Protein AF-A0A7M5XBX0-F1 (afdb_monomer)

Sequence (196 aa):
SGFDEENWTERDPKEHVRLAFKHKAVKTLAEAKETERDYGVRFSELCRLPYYDPVRCHLIDPMHCLLLGVAKNTLTIWIKTDVLTKEKLEAADAQMKLIKLPPGYGVLASAVSAAFRKMKSDEYKTWVLYVSLFVLKDLLPKAHYNMWQDFVRACQLLIKPYIIVEDVEEAHKLLKSFNENFEKVIGPDKCVPNMH

Organism: NCBI:txid252671

Radius of gyration: 19.69 Å; Cα contacts (8 Å, |Δi|>4): 185; chains: 1; bounding box: 46×37×51 Å

Mean predicted aligned error: 7.04 Å

Secondary structure (DSSP, 8-state):
----SSS-PPPPHHHHHHHHHHHHH--SHHHHHHHHHHH-----GGGGSTT--TTTS----IIII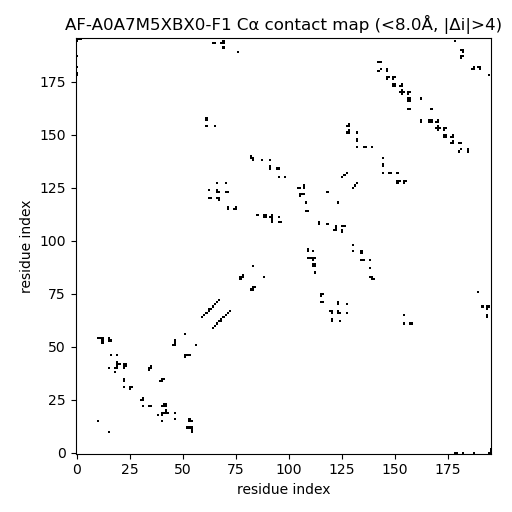IIIIIIHHHHHHHHHTTSS-HHHHHHHHHHHTT--PPTTS----S-HHHHTTT--HHHHHHIIIIIHHHHTTTTS-HHHHHHHHHHHHHHHHHTSSS--HHHHHHHHHHHHHHHHHHHHHT-GGG--GGG-

pLDDT: mean 86.0, std 10.45, range [51.97, 97.31]

Foldseek 3Di:
DPDDPPPDDQDDQVVLLVLQVVLVPDDDPVVNVVSCVVPVHHHDPLSVPPPDRVRPPDADPCLVLQQVNPVLLLVVLCDVVVLCPPVLQVQLLVQVVVDDDDPPQDDQPSRSPPRSNPDHSSNSLSCLQPNVLVSCVVSGDPLSSQLSVLSSQLSNQRVDPDHDPVSVVSSVVSLVSSLVSCCVPRNPVSDDPSSD

Structure (mmCIF, N/CA/C/O backbone):
data_AF-A0A7M5XBX0-F1
#
_entry.id   AF-A0A7M5XBX0-F1
#
loop_
_atom_site.group_PDB
_atom_site.id
_atom_site.type_symbol
_atom_site.label_atom_id
_atom_site.label_alt_id
_atom_site.label_comp_id
_atom_site.label_asym_id
_atom_site.label_entity_id
_atom_site.label_seq_id
_atom_site.pdbx_PDB_ins_code
_atom_site.Cartn_x
_atom_site.Cartn_y
_atom_site.Cartn_z
_atom_site.occupancy
_atom_site.B_iso_or_equiv
_atom_site.auth_seq_id
_atom_site.auth_comp_id
_atom_site.auth_asym_id
_atom_site.auth_atom_id
_atom_site.pdbx_PDB_model_num
ATOM 1 N N . SER A 1 1 ? -4.248 11.112 -8.346 1.00 51.97 1 SER A N 1
ATOM 2 C CA . SER A 1 1 ? -3.227 10.070 -8.527 1.00 51.97 1 SER A CA 1
ATOM 3 C C . SER A 1 1 ? -2.332 10.336 -9.729 1.00 51.97 1 SER A C 1
ATOM 5 O O . SER A 1 1 ? -1.321 9.659 -9.858 1.00 51.97 1 SER A O 1
ATOM 7 N N . GLY A 1 2 ? -2.640 11.298 -10.619 1.00 56.50 2 GLY A N 1
ATOM 8 C CA . GLY A 1 2 ? -1.797 11.625 -11.783 1.00 56.50 2 GLY A CA 1
ATOM 9 C C . GLY A 1 2 ? -1.577 10.468 -12.771 1.00 56.50 2 GLY A C 1
ATOM 10 O O . GLY A 1 2 ? -0.829 10.630 -13.728 1.00 56.50 2 GLY A O 1
ATOM 11 N N . PHE A 1 3 ? -2.205 9.316 -12.526 1.00 63.25 3 PHE A N 1
ATOM 12 C CA . PHE A 1 3 ? -2.067 8.094 -13.293 1.00 63.25 3 PHE A CA 1
ATOM 13 C C . PHE A 1 3 ? -3.109 8.120 -14.409 1.00 63.25 3 PHE A C 1
ATOM 15 O O . PHE A 1 3 ? -4.312 8.086 -14.149 1.00 63.25 3 PHE A O 1
ATOM 22 N N . ASP A 1 4 ? -2.631 8.277 -15.638 1.00 71.06 4 ASP A N 1
ATOM 23 C CA . ASP A 1 4 ? -3.451 8.352 -16.842 1.00 71.06 4 ASP A CA 1
ATOM 24 C C . ASP A 1 4 ? -3.657 6.942 -17.401 1.00 71.06 4 ASP A C 1
ATOM 26 O O . ASP A 1 4 ? -2.842 6.442 -18.175 1.00 71.06 4 ASP A O 1
ATOM 30 N N . GLU A 1 5 ? -4.728 6.282 -16.955 1.00 70.44 5 GLU A N 1
ATOM 31 C CA . GLU A 1 5 ? -5.087 4.933 -17.414 1.00 70.44 5 GLU A CA 1
ATOM 32 C C . GLU A 1 5 ? -5.433 4.893 -18.905 1.00 70.44 5 GLU A C 1
ATOM 34 O O . GLU A 1 5 ? -5.201 3.876 -19.552 1.00 70.44 5 GLU A O 1
ATOM 39 N N . GLU A 1 6 ? -5.973 5.982 -19.460 1.00 76.56 6 GLU A N 1
ATOM 40 C CA . GLU A 1 6 ? -6.426 6.019 -20.854 1.00 76.56 6 GLU A CA 1
ATOM 41 C C . GLU A 1 6 ? -5.246 6.065 -21.827 1.00 76.56 6 GLU A C 1
ATOM 43 O O . GLU A 1 6 ? -5.300 5.454 -22.895 1.00 76.56 6 GLU A O 1
ATOM 48 N N . ASN A 1 7 ? -4.160 6.745 -21.446 1.00 80.88 7 ASN A N 1
ATOM 49 C CA . ASN A 1 7 ? -2.951 6.860 -22.263 1.00 80.88 7 ASN A CA 1
ATOM 50 C C . ASN A 1 7 ? -1.809 5.936 -21.809 1.00 80.88 7 ASN A C 1
ATOM 52 O O . ASN A 1 7 ? -0.687 6.040 -22.322 1.00 80.88 7 ASN A O 1
ATOM 56 N N . TRP A 1 8 ? -2.059 5.021 -20.866 1.00 78.00 8 TRP A N 1
ATOM 57 C CA . TRP A 1 8 ? -1.041 4.086 -20.396 1.00 78.00 8 TRP A CA 1
ATOM 58 C C . TRP A 1 8 ? -0.724 3.040 -21.469 1.00 78.00 8 TRP A C 1
ATOM 60 O O . TRP A 1 8 ? -1.488 2.110 -21.723 1.00 78.00 8 TRP A O 1
ATOM 70 N N . THR A 1 9 ? 0.437 3.180 -22.106 1.00 81.81 9 THR A N 1
ATOM 71 C CA . THR A 1 9 ? 0.895 2.215 -23.109 1.00 81.81 9 THR A CA 1
ATOM 72 C C . THR A 1 9 ? 1.488 0.984 -22.436 1.00 81.81 9 THR A C 1
ATOM 74 O O . THR A 1 9 ? 2.377 1.079 -21.585 1.00 81.81 9 THR A O 1
ATOM 77 N N . GLU A 1 10 ? 1.004 -0.196 -22.827 1.00 81.62 10 GLU A N 1
ATOM 78 C CA . GLU A 1 10 ? 1.594 -1.450 -22.373 1.00 81.62 10 GLU A CA 1
ATOM 79 C C . GLU A 1 10 ? 3.069 -1.527 -22.776 1.00 81.62 10 GLU A C 1
ATOM 81 O O . GLU A 1 10 ? 3.477 -1.185 -23.890 1.00 81.62 10 GLU A O 1
ATOM 86 N N . ARG A 1 11 ? 3.890 -2.004 -21.843 1.00 86.69 11 ARG A N 1
ATOM 87 C CA . ARG A 1 11 ? 5.320 -2.170 -22.068 1.00 86.69 11 ARG A CA 1
ATOM 88 C C . ARG A 1 11 ? 5.558 -3.340 -23.019 1.00 86.69 11 ARG A C 1
ATOM 90 O O . ARG A 1 11 ? 5.222 -4.469 -22.682 1.00 86.69 11 ARG A O 1
ATOM 97 N N . ASP A 1 12 ? 6.210 -3.091 -24.155 1.00 90.69 12 ASP A N 1
ATOM 98 C CA . ASP A 1 12 ? 6.626 -4.156 -25.077 1.00 90.69 12 ASP A CA 1
ATOM 99 C C . ASP A 1 12 ? 7.746 -5.014 -24.442 1.00 90.69 12 ASP A C 1
ATOM 101 O O . ASP A 1 12 ? 8.833 -4.491 -24.149 1.00 90.69 12 ASP A O 1
ATOM 105 N N . PRO A 1 13 ? 7.534 -6.333 -24.247 1.00 90.12 13 PRO A N 1
ATOM 106 C CA . PRO A 1 13 ? 8.545 -7.232 -23.697 1.00 90.12 13 PRO A CA 1
ATOM 107 C C . PRO A 1 13 ? 9.845 -7.264 -24.506 1.00 90.12 13 PRO A C 1
ATOM 109 O O . PRO A 1 13 ? 10.930 -7.342 -23.925 1.00 90.12 13 PRO A O 1
ATOM 112 N N . LYS A 1 14 ? 9.769 -7.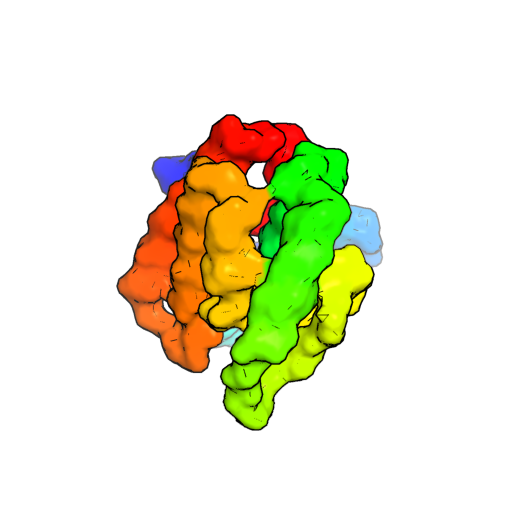184 -25.842 1.00 91.50 14 LYS A N 1
ATOM 113 C CA . LYS A 1 14 ? 10.958 -7.237 -26.709 1.00 91.50 14 LYS A CA 1
ATOM 114 C C . LYS A 1 14 ? 11.808 -5.992 -26.533 1.00 91.50 14 LYS A C 1
ATOM 116 O O . LYS A 1 14 ? 13.029 -6.088 -26.395 1.00 91.50 14 LYS A O 1
ATOM 121 N N . GLU A 1 15 ? 11.154 -4.838 -26.494 1.00 93.00 15 GLU A N 1
ATOM 122 C CA . GLU A 1 15 ? 11.820 -3.568 -26.244 1.00 93.00 15 GLU A CA 1
ATOM 123 C C . GLU A 1 15 ? 12.423 -3.529 -24.836 1.00 93.00 15 GLU A C 1
ATOM 125 O O . GLU A 1 15 ? 13.572 -3.119 -24.673 1.00 93.00 15 GLU A O 1
ATOM 130 N N . HIS A 1 16 ? 11.719 -4.052 -23.826 1.00 92.88 16 HIS A N 1
ATOM 131 C CA . HIS A 1 16 ? 12.260 -4.166 -22.472 1.00 92.88 16 HIS A CA 1
ATOM 132 C C . HIS A 1 16 ? 13.549 -4.998 -22.439 1.00 92.88 16 HIS A C 1
ATOM 134 O O . HIS A 1 16 ? 14.550 -4.562 -21.869 1.00 92.88 16 HIS A O 1
ATOM 140 N N . VAL A 1 17 ? 13.563 -6.170 -23.086 1.00 93.31 17 VAL A N 1
ATOM 141 C CA . VAL A 1 17 ? 14.767 -7.012 -23.180 1.00 93.31 17 VAL A CA 1
ATOM 142 C C . VAL A 1 17 ? 15.890 -6.273 -23.912 1.00 93.31 17 VAL A C 1
ATOM 144 O O . VAL A 1 17 ? 17.029 -6.264 -23.441 1.00 93.31 17 VAL A O 1
ATOM 147 N N . ARG A 1 18 ? 15.590 -5.588 -25.022 1.00 94.06 18 ARG A N 1
ATOM 148 C CA . ARG A 1 18 ? 16.578 -4.792 -25.768 1.00 94.06 18 ARG A CA 1
ATOM 149 C C . ARG A 1 18 ? 17.217 -3.713 -24.887 1.00 94.06 18 ARG A C 1
ATOM 151 O O . ARG A 1 18 ? 18.443 -3.576 -24.871 1.00 94.06 18 ARG A O 1
ATOM 158 N N . LEU A 1 19 ? 16.406 -2.979 -24.128 1.00 94.25 19 LEU A N 1
ATOM 159 C CA . LEU A 1 19 ? 16.863 -1.949 -23.194 1.00 94.25 19 LEU A CA 1
ATOM 160 C C . LEU A 1 19 ? 17.646 -2.547 -22.017 1.00 94.25 19 LEU A C 1
ATOM 162 O O . LEU A 1 19 ? 18.644 -1.965 -21.597 1.00 94.25 19 LEU A O 1
ATOM 166 N N . ALA A 1 20 ? 17.283 -3.741 -21.543 1.00 93.81 20 ALA A N 1
ATOM 167 C CA . ALA A 1 20 ? 18.039 -4.463 -20.521 1.00 93.81 20 ALA A CA 1
ATOM 168 C C . ALA A 1 20 ? 19.447 -4.837 -21.013 1.00 93.81 20 ALA A C 1
ATOM 170 O O . ALA A 1 20 ? 20.427 -4.665 -20.291 1.00 93.81 20 ALA A O 1
ATOM 171 N N . PHE A 1 21 ? 19.595 -5.291 -22.260 1.00 94.75 21 PHE A N 1
ATOM 172 C CA . PHE A 1 21 ? 20.922 -5.539 -22.838 1.00 94.75 21 PHE A CA 1
ATOM 173 C C . PHE A 1 21 ? 21.709 -4.249 -23.091 1.00 94.75 21 PHE A C 1
ATOM 175 O O . PHE A 1 21 ? 22.927 -4.245 -22.906 1.00 94.75 21 PHE A O 1
ATOM 182 N N . LYS A 1 22 ? 21.035 -3.145 -23.443 1.00 93.88 22 LYS A N 1
ATOM 183 C CA . LYS A 1 22 ? 21.663 -1.815 -23.505 1.00 93.88 22 LYS A CA 1
ATOM 184 C C . LYS A 1 22 ? 22.210 -1.409 -22.133 1.00 93.88 22 LYS A C 1
ATOM 186 O O . LYS A 1 22 ? 23.361 -0.993 -22.058 1.00 93.88 22 LYS A O 1
ATOM 191 N N . HIS A 1 23 ? 21.436 -1.609 -21.062 1.00 94.75 23 HIS A N 1
ATOM 192 C CA . HIS A 1 23 ? 21.879 -1.398 -19.679 1.00 94.75 23 HIS A CA 1
ATOM 193 C C . HIS A 1 23 ? 23.092 -2.269 -19.328 1.00 94.75 23 HIS A C 1
ATOM 195 O O . HIS A 1 23 ? 24.053 -1.751 -18.780 1.00 94.75 23 HIS A O 1
ATOM 201 N N . LYS A 1 24 ? 23.131 -3.549 -19.728 1.00 93.88 24 LYS A N 1
ATOM 202 C CA . LYS A 1 24 ? 24.311 -4.416 -19.513 1.00 93.88 24 LYS A CA 1
ATOM 203 C C . LYS A 1 24 ? 25.580 -3.912 -20.210 1.00 93.88 24 LYS A C 1
ATOM 205 O O . LYS A 1 24 ? 26.681 -4.178 -19.737 1.00 93.88 24 LYS A O 1
ATOM 210 N N . ALA A 1 25 ? 25.432 -3.265 -21.363 1.00 94.25 25 ALA A N 1
ATOM 211 C CA . ALA A 1 25 ? 26.551 -2.842 -22.200 1.00 94.25 25 ALA A CA 1
ATOM 212 C C . ALA A 1 25 ? 27.212 -1.530 -21.739 1.00 94.25 25 ALA A C 1
ATOM 214 O O . ALA A 1 25 ? 28.307 -1.213 -22.215 1.00 94.25 25 ALA A O 1
ATOM 215 N N . VAL A 1 26 ? 26.574 -0.766 -20.842 1.00 94.12 26 VAL A N 1
ATOM 216 C CA . VAL A 1 26 ? 27.159 0.469 -20.296 1.00 94.12 26 VAL A CA 1
ATOM 217 C C . VAL A 1 26 ? 28.401 0.158 -19.461 1.00 94.12 26 VAL A C 1
ATOM 219 O O . VAL A 1 26 ? 28.494 -0.885 -18.813 1.00 94.12 26 VAL A O 1
ATOM 222 N N . LYS A 1 27 ? 29.385 1.061 -19.485 1.00 93.12 27 LYS A N 1
ATOM 223 C CA . LYS A 1 27 ? 30.694 0.817 -18.854 1.00 93.12 27 LYS A CA 1
ATOM 224 C C . LYS A 1 27 ? 30.823 1.482 -17.493 1.00 93.12 27 LYS A C 1
ATOM 226 O O . LYS A 1 27 ? 31.683 1.093 -16.705 1.00 93.12 27 LYS A O 1
ATOM 231 N N . THR A 1 28 ? 29.993 2.485 -17.217 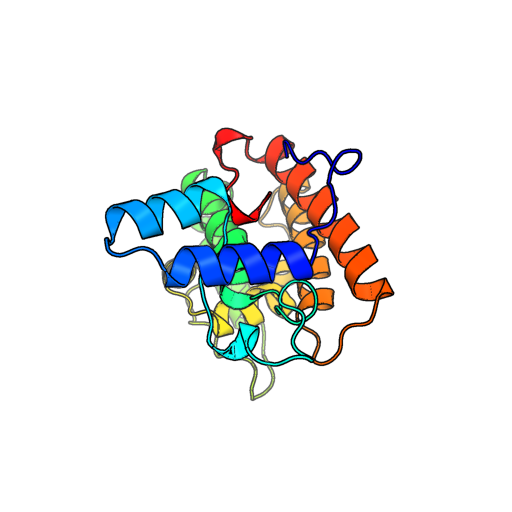1.00 93.81 28 THR A N 1
ATOM 232 C CA . THR A 1 28 ? 30.076 3.277 -15.992 1.00 93.81 28 THR A CA 1
ATOM 233 C C . THR A 1 28 ? 28.803 3.183 -15.162 1.00 93.81 28 THR A C 1
ATOM 235 O O . THR A 1 28 ? 27.695 3.013 -15.670 1.00 93.81 28 THR A O 1
ATOM 238 N N . LEU A 1 29 ? 28.956 3.353 -13.847 1.00 90.50 29 LEU A N 1
ATOM 239 C CA . LEU A 1 29 ? 27.823 3.393 -12.924 1.00 90.50 29 LEU A CA 1
ATOM 240 C C . LEU A 1 29 ? 26.904 4.601 -13.184 1.00 90.50 29 LEU A C 1
ATOM 242 O O . LEU A 1 29 ? 25.708 4.526 -12.918 1.00 90.50 29 LEU A O 1
ATOM 246 N N . ALA A 1 30 ? 27.454 5.711 -13.687 1.00 92.88 30 ALA A N 1
ATOM 247 C CA . ALA A 1 30 ? 26.683 6.906 -14.017 1.00 92.88 30 ALA A CA 1
ATOM 248 C C . ALA A 1 30 ? 25.737 6.647 -15.200 1.00 92.88 30 ALA A C 1
ATOM 250 O O . ALA A 1 30 ? 24.538 6.876 -15.072 1.00 92.88 30 ALA A O 1
ATOM 251 N N . GLU A 1 31 ? 26.252 6.070 -16.289 1.00 91.38 31 GLU A N 1
ATOM 252 C CA . GLU A 1 31 ? 25.454 5.688 -17.465 1.00 91.38 31 GLU A CA 1
ATOM 253 C C . GLU A 1 31 ? 24.416 4.609 -17.131 1.00 91.38 31 GLU A C 1
ATOM 255 O O . GLU A 1 31 ? 23.297 4.642 -17.644 1.00 91.38 31 GLU A O 1
ATOM 260 N N . ALA A 1 32 ? 24.757 3.661 -16.248 1.00 90.25 32 ALA A N 1
ATOM 261 C CA . ALA A 1 32 ? 23.807 2.658 -15.769 1.00 90.25 32 ALA A CA 1
ATOM 262 C C . ALA A 1 32 ? 22.625 3.314 -15.044 1.00 90.25 32 ALA A C 1
ATOM 264 O O . ALA A 1 32 ? 21.474 3.034 -15.367 1.00 90.25 32 ALA A O 1
ATOM 265 N N . LYS A 1 33 ? 22.901 4.234 -14.109 1.00 92.81 33 LYS A N 1
ATOM 266 C CA . LYS A 1 33 ? 21.864 4.975 -13.374 1.00 92.81 33 LYS A CA 1
ATOM 267 C C . LYS A 1 33 ? 21.023 5.868 -14.282 1.00 92.81 33 LYS A C 1
ATOM 269 O O . LYS A 1 33 ? 19.825 5.994 -14.057 1.00 92.81 33 LYS A O 1
ATOM 274 N N . GLU A 1 34 ? 21.633 6.480 -15.289 1.00 92.94 34 GLU A N 1
ATOM 275 C CA . GLU A 1 34 ? 20.925 7.269 -16.298 1.00 92.94 34 GLU A CA 1
ATOM 276 C C . GLU A 1 34 ? 19.987 6.396 -17.136 1.00 92.94 34 GLU A C 1
ATOM 278 O O . GLU A 1 34 ? 18.800 6.682 -17.227 1.00 92.94 34 GLU A O 1
ATOM 283 N N . THR A 1 35 ? 20.474 5.258 -17.631 1.00 89.88 35 THR A N 1
ATOM 284 C CA . THR A 1 35 ? 19.654 4.285 -18.373 1.00 89.88 35 THR A CA 1
ATOM 285 C C . THR A 1 35 ? 18.494 3.761 -17.515 1.00 89.88 35 THR A C 1
ATOM 287 O O . THR A 1 35 ? 17.371 3.622 -17.996 1.00 89.88 35 THR A O 1
ATOM 290 N N . GLU A 1 36 ? 18.738 3.495 -16.229 1.00 91.69 36 GLU A N 1
ATOM 291 C CA . GLU A 1 36 ? 17.697 3.094 -15.276 1.00 91.69 36 GLU A CA 1
ATOM 292 C C . GLU A 1 36 ? 16.658 4.185 -15.040 1.00 91.69 36 GLU A C 1
ATOM 294 O O . GLU A 1 36 ? 15.480 3.874 -14.909 1.00 91.69 36 GLU A O 1
ATOM 299 N N . ARG A 1 37 ? 17.072 5.451 -14.983 1.00 89.88 37 ARG A N 1
ATOM 300 C CA . ARG A 1 37 ? 16.165 6.589 -14.814 1.00 89.88 37 ARG A CA 1
ATOM 301 C C . ARG A 1 37 ? 15.309 6.802 -16.058 1.00 89.88 37 ARG A C 1
ATOM 303 O O . ARG A 1 37 ? 14.106 6.990 -15.933 1.00 89.88 37 ARG A O 1
ATOM 310 N N . ASP A 1 38 ? 15.927 6.766 -17.233 1.00 90.31 38 ASP A N 1
ATOM 311 C CA . ASP A 1 38 ? 15.269 7.125 -18.488 1.00 90.31 38 ASP A CA 1
ATOM 312 C C . ASP A 1 38 ? 14.326 6.016 -18.970 1.00 90.31 38 ASP A C 1
ATOM 314 O O . ASP A 1 38 ? 13.266 6.294 -19.527 1.00 90.31 38 ASP A O 1
ATOM 318 N N . TYR A 1 39 ? 14.696 4.750 -18.741 1.00 89.31 39 TYR A N 1
ATOM 319 C CA . TYR A 1 39 ? 13.920 3.605 -19.210 1.00 89.31 39 TYR A CA 1
ATOM 320 C C . TYR A 1 39 ? 13.286 2.782 -18.094 1.00 89.31 39 TYR A C 1
ATOM 322 O O . TYR A 1 39 ? 12.420 1.972 -18.390 1.00 89.31 39 TYR A O 1
ATOM 330 N N . GLY A 1 40 ? 13.692 2.898 -16.829 1.00 88.44 40 GLY A N 1
ATOM 331 C CA . GLY A 1 40 ? 13.164 2.039 -15.759 1.00 88.44 40 GLY A CA 1
ATOM 332 C C . GLY A 1 40 ? 13.459 0.550 -15.980 1.00 88.44 40 GLY A C 1
ATOM 333 O O . GLY A 1 40 ? 12.594 -0.291 -15.729 1.00 88.44 40 GLY A O 1
ATOM 334 N N . VAL A 1 41 ? 14.633 0.221 -16.534 1.00 89.12 41 VAL A N 1
ATOM 335 C CA . VAL A 1 41 ? 15.057 -1.155 -16.847 1.00 89.12 41 VAL A CA 1
ATOM 336 C C . VAL A 1 41 ? 16.446 -1.426 -16.276 1.00 89.12 41 VAL A C 1
ATOM 338 O O . VAL A 1 41 ? 17.353 -0.608 -16.417 1.00 89.12 41 VAL A O 1
ATOM 341 N N . ARG A 1 42 ? 16.619 -2.609 -15.676 1.00 91.12 42 ARG A N 1
ATOM 342 C CA . ARG A 1 42 ? 17.913 -3.167 -15.263 1.00 91.12 42 ARG A CA 1
ATOM 343 C C . ARG A 1 42 ? 18.135 -4.509 -15.936 1.00 91.12 42 ARG A C 1
ATOM 345 O O . ARG A 1 42 ? 17.198 -5.292 -16.082 1.00 91.12 42 ARG A O 1
ATOM 352 N N . PHE A 1 43 ? 19.382 -4.802 -16.287 1.00 91.88 43 PHE A N 1
ATOM 353 C CA . PHE A 1 43 ? 19.730 -6.129 -16.765 1.00 91.88 43 PHE A CA 1
ATOM 354 C C . PHE A 1 43 ? 19.540 -7.193 -15.673 1.00 91.88 43 PHE A C 1
ATOM 356 O O . PHE A 1 43 ? 20.003 -7.042 -14.543 1.00 91.88 43 PHE A O 1
ATOM 363 N N . SER A 1 44 ? 18.921 -8.310 -16.052 1.00 90.38 44 SER A N 1
ATOM 364 C CA . SER A 1 44 ? 18.886 -9.556 -15.287 1.00 90.38 44 SER A CA 1
ATOM 365 C C . SER A 1 44 ? 19.266 -10.706 -16.213 1.00 90.38 44 SER A C 1
ATOM 367 O O . SER A 1 44 ? 18.888 -10.700 -17.385 1.00 90.38 44 SER A O 1
ATOM 369 N N . GLU A 1 45 ? 19.968 -11.723 -15.706 1.00 93.88 45 GLU A N 1
ATOM 370 C CA . GLU A 1 45 ? 20.303 -12.911 -16.508 1.00 93.88 45 GLU A CA 1
ATOM 371 C C . GLU A 1 45 ? 19.052 -13.651 -17.010 1.00 93.88 45 GLU A C 1
ATOM 373 O O . GLU A 1 45 ? 19.106 -14.299 -18.055 1.00 93.88 45 GLU A O 1
ATOM 378 N N . LEU A 1 46 ? 17.898 -13.469 -16.353 1.00 91.38 46 LEU A N 1
ATOM 379 C CA . LEU A 1 46 ? 16.611 -13.983 -16.831 1.00 91.38 46 LEU A CA 1
AT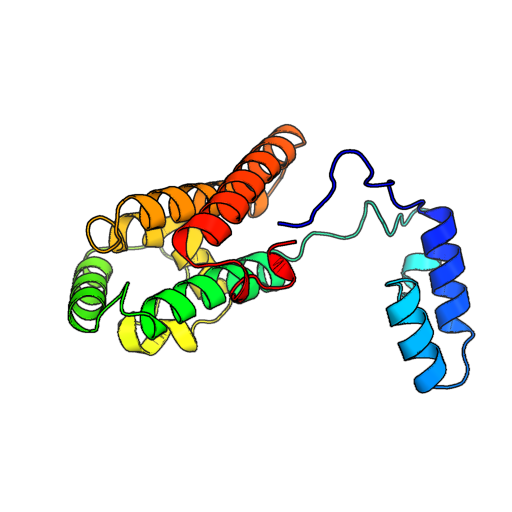OM 380 C C . LEU A 1 46 ? 16.238 -13.438 -18.219 1.00 91.38 46 LEU A C 1
ATOM 382 O O . LEU A 1 46 ? 15.625 -14.155 -19.000 1.00 91.38 46 LEU A O 1
ATOM 386 N N . CYS A 1 47 ? 16.685 -12.230 -18.584 1.00 91.44 47 CYS A N 1
ATOM 387 C CA . CYS A 1 47 ? 16.441 -11.643 -19.908 1.00 91.44 47 CYS A CA 1
ATOM 388 C C . CYS A 1 47 ? 17.126 -12.412 -21.055 1.00 91.44 47 CYS A C 1
ATOM 390 O O . CYS A 1 47 ? 16.852 -12.133 -22.219 1.00 91.44 47 CYS A O 1
ATOM 392 N N . ARG A 1 48 ? 18.031 -13.360 -20.761 1.00 93.44 48 ARG A N 1
ATOM 393 C CA . ARG A 1 48 ? 18.613 -14.259 -21.774 1.00 93.44 48 ARG A CA 1
ATOM 394 C C . ARG A 1 48 ? 17.705 -15.427 -22.136 1.00 93.44 48 ARG A C 1
ATOM 396 O O . ARG A 1 48 ? 17.934 -16.066 -23.160 1.00 93.44 48 ARG A O 1
ATOM 403 N N . LEU A 1 49 ? 16.747 -15.761 -21.276 1.00 93.19 49 LEU A N 1
ATOM 404 C CA . LEU A 1 49 ? 15.905 -16.936 -21.446 1.00 93.19 49 LEU A CA 1
ATOM 405 C C . LEU A 1 49 ? 14.839 -16.629 -22.508 1.00 93.19 49 LEU A C 1
ATOM 407 O O . LEU A 1 49 ? 14.041 -15.719 -22.295 1.00 93.19 49 LEU A O 1
ATOM 411 N N . PRO A 1 50 ? 14.763 -17.384 -23.622 1.00 89.44 50 PRO A N 1
ATOM 412 C CA . PRO A 1 50 ? 13.826 -17.087 -24.712 1.00 89.44 50 PRO A CA 1
ATOM 413 C C . PRO A 1 50 ? 12.345 -17.111 -24.310 1.00 89.44 50 PRO A C 1
ATOM 415 O O . PRO A 1 50 ? 11.511 -16.551 -25.012 1.00 89.44 50 PRO A O 1
ATOM 418 N N . TYR A 1 51 ? 12.018 -17.783 -23.205 1.00 89.44 51 TYR A N 1
ATOM 419 C CA . TYR A 1 51 ? 10.661 -17.918 -22.676 1.00 89.44 51 TYR A CA 1
ATOM 420 C C . TYR A 1 51 ? 10.335 -16.923 -21.554 1.00 89.44 51 TYR A C 1
ATOM 422 O O . TYR A 1 51 ? 9.199 -16.897 -21.087 1.00 89.44 51 TYR A O 1
ATOM 430 N N . TYR A 1 52 ? 11.315 -16.158 -21.064 1.00 89.81 52 TYR A N 1
ATOM 431 C CA . TYR A 1 52 ? 11.095 -15.225 -19.965 1.00 89.81 52 TYR A CA 1
ATOM 432 C C . TYR A 1 52 ? 10.567 -13.900 -20.508 1.00 89.81 52 TYR A C 1
ATOM 434 O O . TYR A 1 52 ? 11.264 -13.185 -21.227 1.00 89.81 52 TYR A O 1
ATOM 442 N N . ASP A 1 53 ? 9.339 -13.567 -20.127 1.00 89.44 53 ASP A N 1
ATOM 443 C CA . ASP A 1 53 ? 8.733 -12.274 -20.409 1.00 89.44 53 ASP A CA 1
ATOM 444 C C . ASP A 1 53 ? 8.919 -11.365 -19.180 1.00 89.44 53 ASP A C 1
ATOM 446 O O . ASP A 1 53 ? 8.248 -11.570 -18.170 1.00 89.44 53 ASP A O 1
ATOM 450 N N . PRO A 1 54 ? 9.812 -10.360 -19.209 1.00 87.12 54 PRO A N 1
ATOM 451 C CA . PRO A 1 54 ? 10.050 -9.494 -18.055 1.00 87.12 54 PRO A CA 1
ATOM 452 C C . PRO A 1 54 ? 8.837 -8.644 -17.662 1.00 87.12 54 PRO A C 1
ATOM 454 O O . PRO A 1 54 ? 8.798 -8.149 -16.540 1.00 87.12 54 PRO A O 1
ATOM 457 N N . VAL A 1 55 ? 7.866 -8.456 -18.558 1.00 86.62 55 VAL A N 1
ATOM 458 C CA . VAL A 1 55 ? 6.647 -7.687 -18.290 1.00 86.62 55 VAL A CA 1
ATOM 459 C C . VAL A 1 55 ? 5.619 -8.570 -17.590 1.00 86.62 55 VAL A C 1
ATOM 461 O O . VAL A 1 55 ? 4.993 -8.138 -16.629 1.00 86.62 55 VAL A O 1
ATOM 464 N N . ARG A 1 56 ? 5.480 -9.828 -18.022 1.00 84.69 56 ARG A N 1
ATOM 465 C CA . ARG A 1 56 ? 4.463 -10.756 -17.493 1.00 84.69 56 ARG A CA 1
ATOM 466 C C . ARG A 1 56 ? 4.954 -11.653 -16.359 1.00 84.69 56 ARG A C 1
ATOM 468 O O . ARG A 1 56 ? 4.153 -12.110 -15.552 1.00 84.69 56 ARG A O 1
ATOM 475 N N . CYS A 1 57 ? 6.251 -11.939 -16.304 1.00 84.12 57 CYS A N 1
ATOM 476 C CA . CYS A 1 57 ? 6.863 -12.827 -15.314 1.00 84.12 57 CYS A CA 1
ATOM 477 C C . CYS A 1 57 ? 7.448 -12.072 -14.111 1.00 84.12 57 CYS A C 1
ATOM 479 O O . CYS A 1 57 ? 8.075 -12.697 -13.254 1.00 84.12 57 CYS A O 1
ATOM 481 N N . HIS A 1 58 ? 7.261 -10.751 -14.027 1.00 74.50 58 HIS A N 1
ATOM 482 C CA . HIS A 1 58 ? 7.587 -9.998 -12.823 1.00 74.50 58 HIS A CA 1
ATOM 483 C C . HIS A 1 58 ? 6.398 -10.035 -11.862 1.00 74.50 58 HIS A C 1
ATOM 485 O O . HIS A 1 58 ? 5.317 -9.540 -12.170 1.00 74.50 58 HIS A O 1
ATOM 491 N N . LEU A 1 59 ? 6.590 -10.655 -10.700 1.00 70.56 59 LEU A N 1
ATOM 492 C CA . LEU A 1 59 ? 5.569 -10.676 -9.660 1.00 70.56 59 LEU A CA 1
ATOM 493 C C . LEU A 1 59 ? 5.537 -9.317 -8.962 1.00 70.56 59 LEU A C 1
ATOM 495 O O . LEU A 1 59 ? 6.586 -8.769 -8.620 1.00 70.56 59 LEU A O 1
ATOM 499 N N . ILE A 1 60 ? 4.333 -8.800 -8.716 1.00 70.94 60 ILE A N 1
ATOM 500 C CA . ILE A 1 60 ? 4.136 -7.682 -7.789 1.00 70.94 60 ILE A CA 1
ATOM 501 C C . ILE A 1 60 ? 4.768 -8.092 -6.462 1.00 70.94 60 ILE A C 1
ATOM 503 O O . ILE A 1 60 ? 4.475 -9.181 -5.978 1.00 70.94 60 ILE A O 1
ATOM 507 N N . ASP A 1 61 ? 5.611 -7.238 -5.884 1.00 81.50 61 ASP A N 1
ATOM 508 C CA . ASP A 1 61 ? 6.180 -7.441 -4.554 1.00 81.50 61 ASP A CA 1
ATOM 509 C C . ASP A 1 61 ? 5.207 -6.891 -3.498 1.00 81.50 61 ASP A C 1
ATOM 511 O O . ASP A 1 61 ? 5.237 -5.694 -3.179 1.00 81.50 61 ASP A O 1
ATOM 515 N N . PRO A 1 62 ? 4.319 -7.723 -2.916 1.00 81.69 62 PRO A N 1
ATOM 516 C CA . PRO A 1 62 ? 3.284 -7.221 -2.026 1.00 81.69 62 PRO A CA 1
ATOM 517 C C . PRO A 1 62 ? 3.902 -6.757 -0.703 1.00 81.69 62 PRO A C 1
ATOM 519 O O . PRO A 1 62 ? 3.351 -5.891 -0.026 1.00 81.69 62 PRO A O 1
ATOM 522 N N . MET A 1 63 ? 5.066 -7.304 -0.334 1.00 82.19 63 MET A N 1
ATOM 523 C CA . MET A 1 63 ? 5.763 -6.947 0.894 1.00 82.19 63 MET A CA 1
ATOM 524 C C . MET A 1 63 ? 6.276 -5.515 0.848 1.00 82.19 63 MET A C 1
ATOM 526 O O . MET A 1 63 ? 6.030 -4.754 1.782 1.00 82.19 63 MET A O 1
ATOM 530 N N . HIS A 1 64 ? 6.980 -5.131 -0.213 1.00 82.25 64 HIS A N 1
ATOM 531 C CA . HIS A 1 64 ? 7.588 -3.803 -0.268 1.00 82.25 64 HIS A CA 1
ATOM 532 C C . HIS A 1 64 ? 6.640 -2.742 -0.823 1.00 82.25 64 HIS A C 1
ATOM 534 O O . HIS A 1 64 ? 6.631 -1.624 -0.306 1.00 82.25 64 HIS A O 1
ATOM 540 N N . CYS A 1 65 ? 5.803 -3.075 -1.809 1.00 87.19 65 CYS A N 1
ATOM 541 C CA . CYS A 1 65 ? 4.883 -2.104 -2.399 1.00 87.19 65 CYS A CA 1
ATOM 542 C C . CYS A 1 65 ? 3.677 -1.853 -1.485 1.00 87.19 65 CYS A C 1
ATOM 544 O O . CYS A 1 65 ? 3.424 -0.710 -1.101 1.00 87.19 65 CYS A O 1
ATOM 546 N N . LEU A 1 66 ? 2.973 -2.910 -1.067 1.00 90.56 66 LEU A N 1
ATOM 547 C CA . LEU A 1 66 ? 1.724 -2.769 -0.310 1.00 90.56 66 LEU A CA 1
ATOM 548 C C . LEU A 1 66 ? 1.983 -2.647 1.194 1.00 90.56 66 LEU A C 1
ATOM 550 O O . LEU A 1 66 ? 1.567 -1.675 1.820 1.00 90.56 66 LEU A O 1
ATOM 554 N N . LEU A 1 67 ? 2.688 -3.608 1.792 1.00 88.81 67 LEU A N 1
ATOM 555 C CA . LEU A 1 67 ? 2.812 -3.704 3.250 1.00 88.81 67 LEU A CA 1
ATOM 556 C C . LEU A 1 67 ? 3.784 -2.656 3.826 1.00 88.81 67 LEU A C 1
ATOM 558 O O . LEU A 1 67 ? 3.391 -1.741 4.548 1.00 88.81 67 LEU A O 1
ATOM 562 N N . LEU A 1 68 ? 5.070 -2.744 3.495 1.00 87.12 68 LEU A N 1
ATOM 563 C CA . LEU A 1 68 ? 6.081 -1.797 3.981 1.00 87.12 68 LEU A CA 1
ATOM 564 C C . LEU A 1 68 ? 6.006 -0.435 3.286 1.00 87.12 68 LEU A C 1
ATOM 566 O O . LEU A 1 68 ? 6.497 0.550 3.838 1.00 87.12 68 LEU A O 1
ATOM 570 N N . GLY A 1 69 ? 5.406 -0.390 2.100 1.00 88.69 69 GLY A N 1
ATOM 571 C CA . GLY A 1 69 ? 5.175 0.820 1.331 1.00 88.69 69 GLY A CA 1
ATOM 572 C C . GLY A 1 69 ? 3.927 1.556 1.799 1.00 88.69 69 GLY A C 1
ATOM 573 O O . GLY A 1 69 ? 4.008 2.484 2.601 1.00 88.69 69 GLY A O 1
ATOM 574 N N . VAL A 1 70 ? 2.765 1.140 1.299 1.00 91.31 70 VAL A N 1
ATOM 575 C CA . VAL A 1 70 ? 1.489 1.839 1.514 1.00 91.31 70 VAL A CA 1
ATOM 576 C C . VAL A 1 70 ? 0.985 1.726 2.956 1.00 91.31 70 VAL A C 1
ATOM 578 O O . VAL A 1 70 ? 0.667 2.748 3.572 1.00 91.31 70 VAL A O 1
ATOM 581 N N . ALA A 1 71 ? 0.940 0.521 3.532 1.00 91.50 71 ALA A N 1
ATOM 582 C CA . ALA A 1 71 ? 0.344 0.300 4.851 1.00 91.50 71 ALA A CA 1
ATOM 583 C C . ALA A 1 71 ? 1.131 1.016 5.956 1.00 91.50 71 ALA A C 1
ATOM 585 O O . ALA A 1 71 ? 0.570 1.793 6.734 1.00 91.50 71 ALA A O 1
ATOM 586 N N . LYS A 1 72 ? 2.452 0.810 5.989 1.00 89.19 72 LYS A N 1
ATOM 587 C CA . LYS A 1 72 ? 3.349 1.492 6.931 1.00 89.19 72 LYS A CA 1
ATOM 588 C C . LYS A 1 72 ? 3.292 3.010 6.796 1.00 89.19 72 LYS A C 1
ATOM 590 O O . LYS A 1 72 ? 3.275 3.708 7.816 1.00 89.19 72 LYS A O 1
ATOM 595 N N . ASN A 1 73 ? 3.279 3.529 5.566 1.00 90.00 73 ASN A N 1
ATOM 596 C CA . ASN A 1 73 ? 3.200 4.967 5.331 1.00 90.00 73 ASN A CA 1
ATOM 597 C C . ASN A 1 73 ? 1.882 5.542 5.866 1.00 90.00 73 ASN A C 1
ATOM 599 O O . ASN A 1 73 ? 1.905 6.496 6.641 1.00 90.00 73 ASN A O 1
ATOM 603 N N . THR A 1 74 ? 0.755 4.903 5.548 1.00 92.31 74 THR A N 1
ATOM 604 C CA . THR A 1 74 ? -0.582 5.334 5.983 1.00 92.31 74 THR A CA 1
ATOM 605 C C . THR A 1 74 ? -0.695 5.389 7.508 1.00 92.31 74 THR A C 1
ATOM 607 O O . THR A 1 74 ? -1.073 6.421 8.061 1.00 92.31 74 THR A O 1
ATOM 610 N N . LEU A 1 75 ? -0.270 4.330 8.211 1.00 90.19 75 LEU A N 1
ATOM 611 C CA . LEU A 1 75 ? -0.246 4.318 9.681 1.00 90.19 75 LEU A CA 1
ATOM 612 C C . LEU A 1 75 ? 0.671 5.408 10.252 1.00 90.19 75 LEU A C 1
ATOM 614 O O . LEU A 1 75 ? 0.325 6.075 11.225 1.00 90.19 75 LEU A O 1
ATOM 618 N N . THR A 1 76 ? 1.843 5.614 9.644 1.00 89.62 76 THR A N 1
ATOM 619 C CA . THR A 1 76 ? 2.794 6.650 10.076 1.00 89.62 76 THR A CA 1
ATOM 620 C C . THR A 1 76 ? 2.197 8.046 9.937 1.00 89.62 76 THR A C 1
ATOM 622 O O . THR A 1 76 ? 2.411 8.881 10.817 1.00 89.62 76 THR A O 1
ATOM 625 N N . ILE A 1 77 ? 1.458 8.299 8.856 1.00 91.50 77 ILE A N 1
ATOM 626 C CA . ILE A 1 77 ? 0.773 9.570 8.635 1.00 91.50 77 ILE A CA 1
ATOM 627 C C . ILE A 1 77 ? -0.306 9.770 9.690 1.00 91.50 77 ILE A C 1
ATOM 629 O O . ILE A 1 77 ? -0.265 10.787 10.370 1.00 91.50 77 ILE A O 1
ATOM 633 N N . TRP A 1 78 ? -1.186 8.790 9.912 1.00 92.75 78 TRP A N 1
ATOM 634 C CA . TRP A 1 78 ? -2.253 8.922 10.908 1.00 92.75 78 TRP A CA 1
ATOM 635 C C . TRP A 1 78 ? -1.748 9.208 12.321 1.00 92.75 78 TRP A C 1
ATOM 637 O O . TRP A 1 78 ? -2.409 9.934 13.056 1.00 92.75 78 TRP A O 1
ATOM 647 N N . ILE A 1 79 ? -0.583 8.673 12.693 1.00 89.69 79 ILE A N 1
ATOM 648 C CA . ILE A 1 79 ? 0.065 8.990 13.973 1.00 89.69 79 ILE A CA 1
ATOM 649 C C . ILE A 1 79 ? 0.623 10.419 13.968 1.00 89.69 79 ILE A C 1
ATOM 651 O O . ILE A 1 79 ? 0.516 11.123 14.960 1.00 89.69 79 ILE A O 1
ATOM 655 N N . LYS A 1 80 ? 1.256 10.858 12.872 1.00 89.81 80 LYS A N 1
ATOM 656 C CA . LYS A 1 80 ? 1.856 12.203 12.777 1.00 89.81 80 LYS A CA 1
ATOM 657 C C . LYS A 1 80 ? 0.822 13.324 12.678 1.00 89.81 80 LYS A C 1
ATOM 659 O O . LYS A 1 80 ? 1.148 14.453 13.018 1.00 89.81 80 LYS A O 1
ATOM 664 N N . THR A 1 81 ? -0.364 13.030 12.157 1.00 90.94 81 THR A N 1
ATOM 665 C CA . THR A 1 81 ? -1.457 13.993 11.970 1.00 90.94 81 THR A CA 1
ATOM 666 C C . THR A 1 81 ? -2.550 13.843 13.030 1.00 90.94 81 THR A C 1
ATOM 668 O O . THR A 1 81 ? -3.666 14.298 12.803 1.00 90.94 81 THR A O 1
ATOM 671 N N . ASP A 1 82 ? -2.267 13.143 14.135 1.00 91.00 82 ASP A N 1
ATOM 672 C CA . ASP A 1 82 ? -3.179 12.921 15.267 1.00 91.00 82 ASP A CA 1
ATOM 673 C C . ASP A 1 82 ? -4.552 12.316 14.904 1.00 91.00 82 ASP A C 1
ATOM 675 O O . ASP A 1 82 ? -5.514 12.381 15.670 1.00 91.00 82 ASP A O 1
ATOM 679 N N . VAL A 1 83 ? -4.654 11.636 13.757 1.00 92.81 83 VAL A N 1
ATOM 680 C CA . VAL A 1 83 ? -5.834 10.820 13.417 1.00 92.81 83 VAL A CA 1
ATOM 681 C C . VAL A 1 83 ? -5.913 9.623 14.370 1.00 92.81 83 VAL A C 1
ATOM 683 O O . VAL A 1 83 ? -6.992 9.288 14.875 1.00 92.81 83 VAL A O 1
ATOM 686 N N . LEU A 1 84 ? -4.751 9.023 14.651 1.00 90.50 84 LEU A N 1
ATOM 687 C CA . LEU A 1 84 ? -4.521 8.041 15.706 1.00 90.50 84 LEU A CA 1
ATOM 688 C C . LEU A 1 84 ? -3.736 8.700 16.844 1.00 90.50 84 LEU A C 1
ATOM 690 O O . LEU A 1 84 ? -2.507 8.648 16.873 1.00 90.50 84 LEU A O 1
ATOM 694 N N . THR A 1 85 ? -4.462 9.317 17.777 1.00 90.62 85 THR A N 1
ATOM 695 C CA . THR A 1 85 ? -3.888 9.880 19.006 1.00 90.62 85 THR A CA 1
ATOM 696 C C . THR A 1 85 ? -3.352 8.782 19.924 1.00 90.62 85 THR A C 1
ATOM 698 O O . THR A 1 85 ? -3.633 7.592 19.743 1.00 90.62 85 THR A O 1
ATOM 701 N N . LYS A 1 86 ? -2.606 9.177 20.959 1.00 87.56 86 LYS A N 1
ATOM 702 C CA . LYS A 1 86 ? -2.073 8.244 21.956 1.00 87.56 86 LYS A CA 1
ATOM 703 C C . LYS A 1 86 ? -3.179 7.416 22.624 1.00 87.56 86 LYS A C 1
ATOM 705 O O . LYS A 1 86 ? -3.034 6.204 22.738 1.00 87.56 86 LYS A O 1
ATOM 710 N N . GLU A 1 87 ? -4.302 8.038 22.972 1.00 89.50 87 GLU A N 1
ATOM 711 C CA . GLU A 1 87 ? -5.449 7.382 23.614 1.00 89.50 87 GLU A CA 1
ATOM 712 C C . GLU A 1 87 ? -6.084 6.344 22.680 1.00 89.50 87 GLU A C 1
ATOM 714 O O . GLU A 1 87 ? -6.432 5.241 23.099 1.00 89.50 87 GLU A O 1
ATOM 719 N N . LYS A 1 88 ? -6.191 6.662 21.383 1.00 90.44 88 LYS A N 1
ATOM 720 C CA . LYS A 1 88 ? -6.689 5.714 20.377 1.00 90.44 88 LYS A CA 1
ATOM 721 C C . LYS A 1 88 ? -5.732 4.546 20.172 1.00 90.44 88 LYS A C 1
ATOM 723 O O . LYS A 1 88 ? -6.185 3.423 19.982 1.00 90.44 88 LYS A O 1
ATOM 728 N N . LEU A 1 89 ? -4.422 4.782 20.222 1.00 87.25 89 LEU A N 1
ATOM 729 C CA . LEU A 1 89 ? -3.428 3.710 20.142 1.00 87.25 89 LEU A CA 1
ATOM 730 C C . LEU A 1 89 ? -3.479 2.794 21.376 1.00 87.25 89 LEU A C 1
ATOM 732 O O . LEU A 1 89 ? -3.379 1.581 21.225 1.00 87.25 89 LEU A O 1
ATOM 736 N N . GLU A 1 90 ? -3.702 3.344 22.570 1.00 86.31 90 GLU A N 1
ATOM 737 C CA . GLU A 1 90 ? -3.920 2.558 23.794 1.00 86.31 90 GLU A CA 1
ATOM 738 C C . GLU A 1 90 ? -5.221 1.734 23.721 1.00 86.31 90 GLU A C 1
ATOM 740 O O . GLU A 1 90 ? -5.252 0.569 24.127 1.00 86.31 90 GLU A O 1
ATOM 745 N N . ALA A 1 91 ? -6.286 2.293 23.137 1.00 88.25 91 ALA A N 1
ATOM 746 C CA . ALA A 1 91 ? -7.520 1.556 22.867 1.00 88.25 91 ALA A CA 1
ATOM 747 C C . ALA A 1 91 ? -7.308 0.432 21.836 1.00 88.25 91 ALA A C 1
ATOM 749 O O . ALA A 1 91 ? -7.792 -0.685 22.032 1.00 88.25 91 ALA A O 1
ATOM 750 N N . ALA A 1 92 ? -6.539 0.693 20.776 1.00 86.38 92 ALA A N 1
ATOM 751 C CA . ALA A 1 92 ? -6.147 -0.316 19.796 1.00 86.38 92 ALA A CA 1
ATOM 752 C C . ALA A 1 92 ? -5.336 -1.450 20.449 1.00 86.38 92 ALA A C 1
ATOM 754 O O . ALA A 1 92 ? -5.595 -2.624 20.187 1.00 86.38 92 ALA A O 1
ATOM 755 N N . ASP A 1 93 ? -4.413 -1.112 21.355 1.00 82.44 93 ASP A N 1
ATOM 756 C CA . ASP A 1 93 ? -3.647 -2.066 22.164 1.00 82.44 93 ASP A CA 1
ATOM 757 C C . ASP A 1 93 ? -4.551 -2.955 23.027 1.00 82.44 93 ASP A C 1
ATOM 759 O O . ASP A 1 93 ? -4.343 -4.169 23.127 1.00 82.44 93 ASP A O 1
ATOM 763 N N . ALA A 1 94 ? -5.586 -2.374 23.636 1.00 83.81 94 ALA A N 1
ATOM 764 C CA . ALA A 1 94 ? -6.568 -3.125 24.409 1.00 83.81 94 ALA A CA 1
ATOM 765 C C . ALA A 1 94 ? -7.387 -4.080 23.526 1.00 83.81 94 ALA A C 1
ATOM 767 O O . ALA A 1 94 ? -7.551 -5.247 23.888 1.00 83.81 94 ALA A O 1
ATOM 768 N N . GLN A 1 95 ? -7.849 -3.628 22.354 1.00 84.31 95 GLN A N 1
ATOM 769 C CA . GLN A 1 95 ? -8.578 -4.482 21.411 1.00 84.31 95 GLN A CA 1
ATOM 770 C C . GLN A 1 95 ? -7.707 -5.617 20.868 1.00 84.31 95 GLN A C 1
ATOM 772 O O . GLN A 1 95 ? -8.173 -6.748 20.735 1.00 84.31 95 GLN A O 1
ATOM 777 N N . MET A 1 96 ? -6.426 -5.347 20.619 1.00 80.31 96 MET A N 1
ATOM 778 C CA . MET A 1 96 ? -5.485 -6.336 20.104 1.00 80.31 96 MET A CA 1
ATOM 779 C C . MET A 1 96 ? -5.318 -7.533 21.049 1.00 80.31 96 MET A C 1
ATOM 781 O O . MET A 1 96 ? -5.249 -8.674 20.598 1.00 80.31 96 MET A O 1
ATOM 785 N N . LYS A 1 97 ? -5.328 -7.296 22.368 1.00 78.88 97 LYS A N 1
ATOM 786 C CA . LYS A 1 97 ? -5.248 -8.356 23.392 1.00 78.88 97 LYS A CA 1
ATOM 787 C C . LYS A 1 97 ? -6.455 -9.299 23.394 1.00 78.88 97 LYS A C 1
ATOM 789 O O . LYS A 1 97 ? -6.350 -10.407 23.918 1.00 78.88 97 LYS A O 1
ATOM 794 N N . LEU A 1 98 ? -7.591 -8.876 22.837 1.00 80.75 98 LEU A N 1
ATOM 795 C CA . LEU A 1 98 ? -8.792 -9.706 22.718 1.00 80.75 98 LEU A CA 1
ATOM 796 C C . LEU A 1 98 ? -8.723 -10.654 21.514 1.00 80.75 98 LEU A C 1
ATOM 798 O O . LEU A 1 98 ? -9.425 -11.667 21.489 1.00 80.75 98 LEU A O 1
ATOM 802 N N . ILE A 1 99 ? -7.877 -10.352 20.526 1.00 80.19 99 ILE A N 1
ATOM 803 C CA . ILE A 1 99 ? -7.744 -11.154 19.314 1.00 80.19 99 ILE A CA 1
ATOM 804 C C . ILE A 1 99 ? -6.831 -12.346 19.594 1.00 80.19 99 ILE A C 1
ATOM 806 O O . ILE A 1 99 ? -5.650 -12.204 19.904 1.00 80.19 99 ILE A O 1
ATOM 810 N N . LYS A 1 100 ? -7.376 -13.551 19.416 1.00 77.81 100 LYS A N 1
ATOM 811 C CA . LYS A 1 100 ? -6.603 -14.795 19.405 1.00 77.81 100 LYS A CA 1
ATOM 812 C C . LYS A 1 100 ? -6.401 -15.236 17.962 1.00 77.81 100 LYS A C 1
ATOM 814 O O . LYS A 1 100 ? -7.355 -15.648 17.308 1.00 77.81 100 LYS A O 1
ATOM 819 N N . LEU A 1 101 ? -5.169 -15.140 17.471 1.00 73.94 101 LEU A N 1
ATOM 820 C CA . LEU A 1 101 ? -4.812 -15.628 16.140 1.00 73.94 101 LEU A CA 1
ATOM 821 C C . LEU A 1 101 ? -4.459 -17.126 16.185 1.00 73.94 101 LEU A C 1
ATOM 823 O O . LEU A 1 101 ? -3.862 -17.574 17.169 1.00 73.94 101 LEU A O 1
ATOM 827 N N . PRO A 1 102 ? -4.799 -17.910 15.144 1.00 75.62 102 PRO A N 1
ATOM 828 C CA . PRO A 1 102 ? -4.366 -19.299 15.047 1.00 75.62 102 PRO A CA 1
ATOM 829 C C . PRO A 1 102 ? -2.832 -19.429 14.985 1.00 75.62 102 PRO A C 1
ATOM 831 O O . PRO A 1 102 ? -2.151 -18.503 14.530 1.00 75.62 102 PRO A O 1
ATOM 834 N N . PRO A 1 103 ? -2.270 -20.591 15.369 1.00 67.62 103 PRO A N 1
ATOM 835 C CA . PRO A 1 103 ? -0.849 -20.872 15.185 1.00 67.62 103 PRO A CA 1
ATOM 836 C C . PRO A 1 103 ? -0.427 -20.691 13.718 1.00 67.62 103 PRO A C 1
ATOM 838 O O . PRO A 1 103 ? -1.089 -21.200 12.817 1.00 67.62 103 PRO A O 1
ATOM 841 N N . GLY A 1 104 ? 0.674 -19.972 13.478 1.00 66.56 104 GLY A N 1
ATOM 842 C CA . GLY A 1 104 ? 1.223 -19.727 12.134 1.00 66.56 104 GLY A CA 1
ATOM 843 C C . GLY A 1 104 ? 0.907 -18.351 11.536 1.00 66.56 104 GLY A C 1
ATOM 844 O O . GLY A 1 104 ? 1.567 -17.941 10.585 1.00 66.56 104 GLY A O 1
ATOM 845 N N . TYR A 1 105 ? -0.025 -17.598 12.120 1.00 66.31 105 TYR A N 1
ATOM 846 C CA . TYR A 1 105 ? -0.168 -16.168 11.847 1.00 66.31 105 TYR A CA 1
ATOM 847 C C . TYR A 1 105 ? 0.832 -15.426 12.742 1.00 66.31 105 TYR A C 1
ATOM 849 O O . TYR A 1 105 ? 0.878 -15.677 13.946 1.00 66.31 105 TYR A O 1
ATOM 857 N N . GLY A 1 106 ? 1.700 -14.595 12.155 1.00 59.47 106 GLY A N 1
ATOM 858 C CA . GLY A 1 106 ? 2.827 -13.976 12.862 1.00 59.47 106 GLY A CA 1
ATOM 859 C C . GLY A 1 106 ? 2.394 -13.291 14.161 1.00 59.47 106 GLY A C 1
ATOM 860 O O . GLY A 1 106 ? 1.364 -12.617 14.200 1.00 59.47 106 GLY A O 1
ATOM 861 N N . VAL A 1 107 ? 3.170 -13.478 15.233 1.00 56.56 107 VAL A N 1
ATOM 862 C CA . VAL A 1 107 ? 2.896 -12.840 16.527 1.00 56.56 107 VAL A CA 1
ATOM 863 C C . VAL A 1 107 ? 3.057 -11.337 16.352 1.00 56.56 107 VAL A C 1
ATOM 865 O O . VAL A 1 107 ? 4.169 -10.849 16.182 1.00 56.56 107 VAL A O 1
ATOM 868 N N . LEU A 1 108 ? 1.949 -10.605 16.392 1.00 64.25 108 LEU A N 1
ATOM 869 C CA . LEU A 1 108 ? 1.987 -9.152 16.443 1.00 64.25 108 LEU A CA 1
ATOM 870 C C . LEU A 1 108 ? 2.506 -8.732 17.821 1.00 64.25 108 LEU A C 1
ATOM 872 O O . LEU A 1 108 ? 1.972 -9.162 18.846 1.00 64.25 108 LEU A O 1
ATOM 876 N N . ALA A 1 109 ? 3.566 -7.920 17.849 1.00 55.81 109 ALA A N 1
ATOM 877 C CA . ALA A 1 109 ? 4.094 -7.373 19.093 1.00 55.81 109 ALA A CA 1
ATOM 878 C C . ALA A 1 109 ? 2.973 -6.691 19.901 1.00 55.81 109 ALA A C 1
ATOM 880 O O . ALA A 1 109 ? 2.167 -5.937 19.361 1.00 55.81 109 ALA A O 1
ATOM 881 N N . SER A 1 110 ? 2.938 -6.947 21.210 1.00 53.09 110 SER A N 1
ATOM 882 C CA . SER A 1 110 ? 1.826 -6.635 22.123 1.00 53.09 110 SER A CA 1
ATOM 883 C C . SER A 1 110 ? 1.548 -5.141 22.372 1.00 53.09 110 SER A C 1
ATOM 885 O O . SER A 1 110 ? 0.781 -4.821 23.277 1.00 53.09 110 SER A O 1
ATOM 887 N N . ALA A 1 111 ? 2.208 -4.242 21.638 1.00 58.09 111 ALA A N 1
ATOM 888 C CA . ALA A 1 111 ? 2.090 -2.794 21.770 1.00 58.09 111 ALA A CA 1
ATOM 889 C C . ALA A 1 111 ? 2.065 -2.130 20.381 1.00 58.09 111 ALA A C 1
ATOM 891 O O . ALA A 1 111 ? 3.087 -1.655 19.898 1.00 58.09 111 ALA A O 1
ATOM 892 N N . VAL A 1 112 ? 0.899 -2.104 19.744 1.00 59.91 112 VAL A N 1
ATOM 893 C CA . VAL A 1 112 ? 0.486 -1.348 18.552 1.00 59.91 112 VAL A CA 1
ATOM 894 C C . VAL A 1 112 ? 1.132 0.047 18.503 1.00 59.91 112 VAL A C 1
ATOM 896 O O . VAL A 1 112 ? 1.743 0.418 17.496 1.00 59.91 112 VAL A O 1
ATOM 899 N N . SER A 1 113 ? 1.098 0.780 19.621 1.00 54.78 113 SER A N 1
ATOM 900 C CA . SER A 1 113 ? 1.670 2.128 19.780 1.00 54.78 113 SER A CA 1
ATOM 901 C C . SER A 1 113 ? 3.192 2.216 19.542 1.00 54.78 113 SER A C 1
ATOM 903 O O . SER A 1 113 ? 3.672 3.168 18.922 1.00 54.78 113 SER A O 1
ATOM 905 N N . ALA A 1 114 ? 3.967 1.218 19.980 1.00 55.56 114 ALA A N 1
ATOM 906 C CA . ALA A 1 114 ? 5.423 1.147 19.794 1.00 55.56 114 ALA A CA 1
ATOM 907 C C . ALA A 1 114 ? 5.835 0.290 18.579 1.00 55.56 114 ALA A C 1
ATOM 909 O O . ALA A 1 114 ? 6.924 0.468 18.019 1.00 55.56 114 ALA A O 1
ATOM 910 N N . ALA A 1 115 ? 4.966 -0.636 18.167 1.00 58.12 115 ALA A N 1
ATOM 911 C CA . ALA A 1 115 ? 5.235 -1.662 17.174 1.00 58.12 115 ALA A CA 1
ATOM 912 C C . ALA A 1 115 ? 5.076 -1.150 15.747 1.00 58.12 115 ALA A C 1
ATOM 914 O O . ALA A 1 115 ? 5.903 -1.503 14.910 1.00 58.12 115 ALA A O 1
ATOM 915 N N . PHE A 1 116 ? 4.105 -0.277 15.446 1.00 66.88 116 PHE A N 1
ATOM 916 C CA . PHE A 1 116 ? 3.801 0.076 14.054 1.00 66.88 116 PHE A CA 1
ATOM 917 C C . PHE A 1 116 ? 5.018 0.554 13.248 1.00 66.88 116 PHE A C 1
ATOM 919 O O . PHE A 1 116 ? 5.208 0.143 12.106 1.00 66.88 116 PHE A O 1
ATOM 926 N N . ARG A 1 117 ? 5.932 1.334 13.836 1.00 61.97 117 ARG A N 1
ATOM 927 C CA . ARG A 1 117 ? 7.144 1.772 13.114 1.00 61.97 117 ARG A CA 1
ATOM 928 C C . ARG A 1 117 ? 8.188 0.671 12.899 1.00 61.97 117 ARG A C 1
ATOM 930 O O . ARG A 1 117 ? 9.003 0.806 11.984 1.00 61.97 117 ARG A O 1
ATOM 937 N N . LYS A 1 118 ? 8.182 -0.378 13.724 1.00 69.38 118 LYS A N 1
ATOM 938 C CA . LYS A 1 118 ? 9.198 -1.442 13.771 1.00 69.38 118 LYS A CA 1
ATOM 939 C C . LYS A 1 118 ? 8.698 -2.810 13.295 1.00 69.38 118 LYS A C 1
ATOM 941 O O . LYS A 1 118 ? 9.512 -3.726 13.223 1.00 69.38 118 LYS A O 1
ATOM 946 N N . MET A 1 119 ? 7.412 -2.941 12.960 1.00 75.44 119 MET A N 1
ATOM 947 C CA . MET A 1 119 ? 6.854 -4.182 12.424 1.00 75.44 119 MET A CA 1
ATOM 948 C C . MET A 1 119 ? 7.589 -4.605 11.148 1.00 75.44 119 MET A C 1
ATOM 950 O O . MET A 1 119 ? 7.882 -3.788 10.268 1.00 75.44 119 MET A O 1
ATOM 954 N N . LYS A 1 120 ? 7.870 -5.901 11.060 1.00 75.94 120 LYS A N 1
ATOM 955 C CA . LYS A 1 120 ? 8.387 -6.579 9.873 1.00 75.94 120 LYS A CA 1
ATOM 956 C C . LYS A 1 120 ? 7.258 -6.837 8.876 1.00 75.94 120 LYS A C 1
ATOM 958 O O . LYS A 1 120 ? 6.078 -6.722 9.196 1.00 75.94 120 LYS A O 1
ATOM 963 N N . SER A 1 121 ? 7.631 -7.226 7.660 1.00 75.50 121 SER A N 1
ATOM 964 C CA . SER A 1 121 ? 6.673 -7.485 6.580 1.00 75.50 121 SER A CA 1
ATOM 965 C C . SER A 1 121 ? 5.593 -8.515 6.954 1.00 75.50 121 SER A C 1
ATOM 967 O O . SER A 1 121 ? 4.411 -8.255 6.756 1.00 75.50 121 SER A O 1
ATOM 969 N N . ASP A 1 122 ? 5.961 -9.636 7.583 1.00 80.56 122 ASP A N 1
ATOM 970 C CA . ASP A 1 122 ? 4.996 -10.679 7.979 1.00 80.56 122 ASP A CA 1
ATOM 971 C C . ASP A 1 122 ? 4.017 -10.226 9.076 1.00 80.56 122 ASP A C 1
ATOM 973 O O . ASP A 1 122 ? 2.850 -10.633 9.102 1.00 80.56 122 ASP A O 1
ATOM 977 N N . GLU A 1 123 ? 4.468 -9.339 9.965 1.00 83.62 123 GLU A N 1
ATOM 978 C CA . GLU A 1 123 ? 3.607 -8.693 10.958 1.00 83.62 123 GLU A CA 1
ATOM 979 C C . GLU A 1 123 ? 2.631 -7.746 10.254 1.00 83.62 123 GLU A C 1
ATOM 981 O O . GLU A 1 123 ? 1.427 -7.830 10.483 1.00 83.62 123 GLU A O 1
ATOM 986 N N . TYR A 1 124 ? 3.108 -6.926 9.311 1.00 86.31 124 TYR A N 1
ATOM 987 C CA . TYR A 1 124 ? 2.237 -6.094 8.478 1.00 86.31 124 TYR A CA 1
ATOM 988 C C . TYR A 1 124 ? 1.230 -6.912 7.674 1.00 86.31 124 TYR A C 1
ATOM 990 O O . TYR A 1 124 ? 0.075 -6.510 7.569 1.00 86.31 124 TYR A O 1
ATOM 998 N N . LYS A 1 125 ? 1.630 -8.067 7.139 1.00 88.25 125 LYS A N 1
ATOM 999 C CA . LYS A 1 125 ? 0.732 -8.974 6.421 1.00 88.25 125 LYS A CA 1
ATOM 1000 C C . LYS A 1 125 ? -0.411 -9.417 7.328 1.00 88.25 125 LYS A C 1
ATOM 1002 O O . LYS A 1 125 ? -1.574 -9.303 6.956 1.00 88.25 125 LYS A O 1
ATOM 1007 N N . THR A 1 126 ? -0.084 -9.877 8.532 1.00 87.44 126 THR A N 1
ATOM 1008 C CA . THR A 1 126 ? -1.082 -10.319 9.515 1.00 87.44 126 THR A CA 1
ATOM 1009 C C . THR A 1 126 ? -1.978 -9.160 9.955 1.00 87.44 126 THR A C 1
ATOM 1011 O O . THR A 1 126 ? -3.203 -9.294 9.990 1.00 87.44 126 THR A O 1
ATOM 1014 N N . TRP A 1 127 ? -1.372 -8.000 10.220 1.00 88.19 127 TRP A N 1
ATOM 1015 C CA . TRP A 1 127 ? -2.063 -6.776 10.599 1.00 88.19 127 TRP A CA 1
ATOM 1016 C C . TRP A 1 127 ? -3.071 -6.337 9.536 1.00 88.19 127 TRP A C 1
ATOM 1018 O O . TRP A 1 127 ? -4.264 -6.253 9.817 1.00 88.19 127 TRP A O 1
ATOM 1028 N N . VAL A 1 128 ? -2.610 -6.084 8.309 1.00 91.69 128 VAL A N 1
ATOM 1029 C CA . VAL A 1 128 ? -3.441 -5.568 7.216 1.00 91.69 128 VAL A CA 1
ATOM 1030 C C . VAL A 1 128 ? -4.565 -6.549 6.908 1.00 91.69 128 VAL A C 1
ATOM 1032 O O . VAL A 1 128 ? -5.725 -6.148 6.925 1.00 91.69 128 VAL A O 1
ATOM 1035 N N . LEU A 1 129 ? -4.246 -7.830 6.697 1.00 91.12 129 LEU A N 1
ATOM 1036 C CA . LEU A 1 129 ? -5.205 -8.795 6.160 1.00 91.12 129 LEU A CA 1
ATOM 1037 C C . LEU A 1 129 ? -6.294 -9.223 7.148 1.00 91.12 129 LEU A C 1
ATOM 1039 O O . LEU A 1 129 ? -7.405 -9.516 6.703 1.00 91.12 129 LEU A O 1
ATOM 1043 N N . TYR A 1 130 ? -5.993 -9.286 8.449 1.00 87.44 130 TYR A N 1
ATOM 1044 C CA . TYR A 1 130 ? -6.874 -9.965 9.412 1.00 87.44 130 TYR A CA 1
ATOM 1045 C C . TYR A 1 130 ? -7.262 -9.128 10.628 1.00 87.44 130 TYR A C 1
ATOM 1047 O O . TYR A 1 130 ? -8.294 -9.389 11.239 1.00 87.44 130 TYR A O 1
ATOM 1055 N N . VAL A 1 131 ? -6.452 -8.139 11.002 1.00 88.81 131 VAL A N 1
ATOM 1056 C CA . VAL A 1 131 ? -6.569 -7.478 12.310 1.00 88.81 131 VAL A C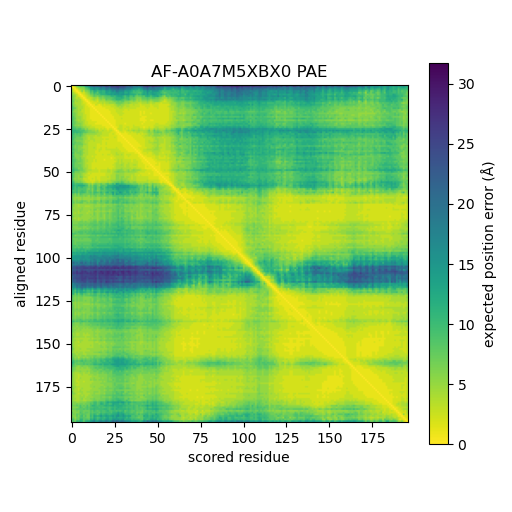A 1
ATOM 1057 C C . VAL A 1 131 ? -7.019 -6.028 12.178 1.00 88.81 131 VAL A C 1
ATOM 1059 O O . VAL A 1 131 ? -7.864 -5.565 12.941 1.00 88.81 131 VAL A O 1
ATOM 1062 N N . SER A 1 132 ? -6.474 -5.310 11.198 1.00 91.00 132 SER A N 1
ATOM 1063 C CA . SER A 1 132 ? -6.536 -3.852 11.126 1.00 91.00 132 SER A CA 1
ATOM 1064 C C . SER A 1 132 ? -7.964 -3.308 11.085 1.00 91.00 132 SER A C 1
ATOM 1066 O O . SER A 1 132 ? -8.259 -2.360 11.803 1.00 91.00 132 SER A O 1
ATOM 1068 N N . LEU A 1 133 ? -8.871 -3.929 10.323 1.00 93.12 133 LEU A N 1
ATOM 1069 C CA . LEU A 1 133 ? -10.269 -3.490 10.246 1.00 93.12 133 LEU A CA 1
ATOM 1070 C C . LEU A 1 133 ? -11.012 -3.658 11.567 1.00 93.12 133 LEU A C 1
ATOM 1072 O O . LEU A 1 133 ? -11.819 -2.808 11.916 1.00 93.12 133 LEU A O 1
ATOM 1076 N N . PHE A 1 134 ? -10.734 -4.722 12.319 1.00 90.38 134 PHE A N 1
ATOM 1077 C CA . PHE A 1 134 ? -11.361 -4.908 13.622 1.00 90.38 134 PHE A CA 1
ATOM 1078 C C . PHE A 1 134 ? -10.828 -3.887 14.627 1.00 90.38 134 PHE A C 1
ATOM 1080 O O . PHE A 1 134 ? -11.615 -3.199 15.266 1.00 90.38 134 PHE A O 1
ATOM 1087 N N . VAL A 1 135 ? -9.500 -3.758 14.712 1.00 89.12 135 VAL A N 1
ATOM 1088 C CA . VAL A 1 135 ? -8.843 -2.916 15.720 1.00 89.12 135 VAL A CA 1
ATOM 1089 C C . VAL A 1 135 ? -9.076 -1.426 15.480 1.00 89.12 135 VAL A C 1
ATOM 1091 O O . VAL A 1 135 ? -9.200 -0.653 16.422 1.00 89.12 135 VAL A O 1
ATOM 1094 N N . LEU A 1 136 ? -9.117 -0.996 14.219 1.00 91.19 136 LEU A N 1
ATOM 1095 C CA . LEU A 1 136 ? -9.278 0.416 13.860 1.00 91.19 136 LEU A CA 1
ATOM 1096 C C . LEU A 1 136 ? -10.747 0.846 13.774 1.00 91.19 136 LEU A C 1
ATOM 1098 O O . LEU A 1 136 ? -11.025 2.026 13.525 1.00 91.19 136 LEU A O 1
ATOM 1102 N N . LYS A 1 137 ? -11.682 -0.089 13.977 1.00 90.75 137 LYS A N 1
ATOM 1103 C CA . LYS A 1 137 ? -13.111 0.200 13.990 1.00 90.75 137 LYS A CA 1
ATOM 1104 C C . LYS A 1 137 ? -13.421 1.176 15.122 1.00 90.75 137 LYS A C 1
ATOM 1106 O O . LYS A 1 137 ? -12.953 1.009 16.243 1.00 90.75 137 LYS A O 1
ATOM 1111 N N . ASP A 1 138 ? -14.169 2.223 14.796 1.00 91.88 138 ASP A N 1
ATOM 1112 C CA . ASP A 1 138 ? -14.550 3.320 15.697 1.00 91.88 138 ASP A CA 1
ATOM 1113 C C . ASP A 1 138 ? -13.380 4.191 16.221 1.00 91.88 138 ASP A C 1
ATOM 1115 O O . ASP A 1 138 ? -13.615 5.224 16.847 1.00 91.88 138 ASP A O 1
ATOM 1119 N N . LEU A 1 139 ? -12.120 3.853 15.908 1.00 91.12 139 LEU A N 1
ATOM 1120 C CA . LEU A 1 139 ? -10.946 4.685 16.216 1.00 91.12 139 LEU A CA 1
ATOM 1121 C C . LEU A 1 139 ? -10.633 5.685 15.098 1.00 91.12 139 LEU A C 1
ATOM 1123 O O . LEU A 1 139 ? -10.134 6.787 15.354 1.00 91.12 139 LEU A O 1
ATOM 1127 N N . LEU A 1 140 ? -10.922 5.317 13.851 1.00 94.12 140 LEU A N 1
ATOM 1128 C CA . LEU A 1 140 ? -10.713 6.169 12.686 1.00 94.12 140 LEU A CA 1
ATOM 1129 C C . LEU A 1 140 ? -11.982 6.946 12.312 1.00 94.12 140 LEU A C 1
ATOM 1131 O O . LEU A 1 140 ? -13.086 6.410 12.417 1.00 94.12 140 LEU A O 1
ATOM 1135 N N . PRO A 1 141 ? -11.852 8.180 11.788 1.00 95.81 141 PRO A N 1
ATOM 1136 C CA . PRO A 1 141 ? -12.968 8.836 11.121 1.00 95.81 141 PRO A CA 1
ATOM 1137 C C . PRO A 1 141 ? -13.475 7.980 9.954 1.00 95.81 141 PRO A C 1
ATOM 1139 O O . PRO A 1 141 ? -12.689 7.332 9.259 1.00 95.81 141 PRO A O 1
ATOM 1142 N N . LYS A 1 142 ? -14.785 8.028 9.691 1.00 95.38 142 LYS A N 1
ATOM 1143 C CA . LYS A 1 142 ? -15.449 7.165 8.699 1.00 95.38 142 LYS A CA 1
ATOM 1144 C C . LYS A 1 142 ? -14.778 7.182 7.319 1.00 95.38 142 LYS A C 1
ATOM 1146 O O . LYS A 1 142 ? -14.623 6.131 6.710 1.00 95.38 142 LYS A O 1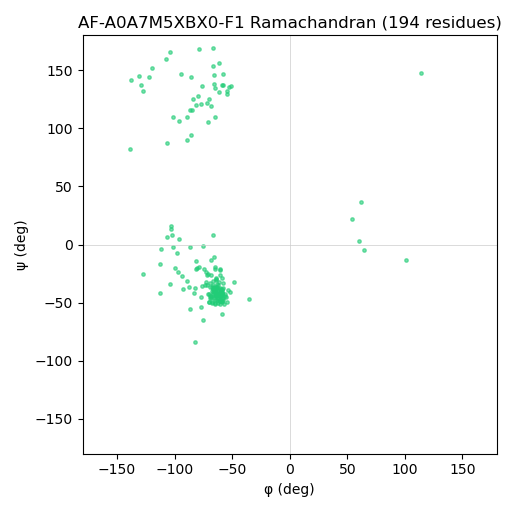
ATOM 1151 N N . ALA A 1 143 ? -14.337 8.350 6.847 1.00 95.38 143 ALA A N 1
ATOM 1152 C CA . ALA A 1 143 ? -13.654 8.477 5.559 1.00 95.38 143 ALA A CA 1
ATOM 1153 C C . ALA A 1 143 ? -12.312 7.717 5.520 1.00 95.38 143 ALA A C 1
ATOM 1155 O O . ALA A 1 143 ? -12.047 6.990 4.567 1.00 95.38 143 ALA A O 1
ATOM 1156 N N . HIS A 1 144 ? -11.507 7.814 6.586 1.00 96.00 144 HIS A N 1
ATOM 1157 C CA . HIS A 1 144 ? -10.243 7.080 6.713 1.00 96.00 144 HIS A CA 1
ATOM 1158 C C . HIS A 1 144 ? -10.472 5.571 6.814 1.00 96.00 144 HIS A C 1
ATOM 1160 O O . HIS A 1 144 ? -9.724 4.796 6.223 1.00 96.00 144 HIS A O 1
ATOM 1166 N N . TYR A 1 145 ? -11.501 5.157 7.559 1.00 96.81 145 TYR A N 1
ATOM 1167 C CA . TYR A 1 145 ? -11.838 3.747 7.723 1.00 96.81 145 TYR A CA 1
ATOM 1168 C C . TYR A 1 145 ? -12.293 3.116 6.400 1.00 96.81 145 TYR A C 1
ATOM 1170 O O . TYR A 1 145 ? -11.792 2.059 6.031 1.00 96.81 145 TYR A O 1
ATOM 1178 N N . ASN A 1 146 ? -13.180 3.786 5.656 1.00 96.12 146 ASN A N 1
ATOM 1179 C CA . ASN A 1 146 ? -13.649 3.311 4.351 1.00 96.12 146 ASN A CA 1
ATOM 1180 C C . ASN A 1 146 ? -12.499 3.211 3.339 1.00 96.12 146 ASN A C 1
ATOM 1182 O O . ASN A 1 146 ? -12.341 2.183 2.692 1.00 96.12 146 ASN A O 1
ATOM 1186 N N . MET A 1 147 ? -11.653 4.243 3.266 1.00 95.62 147 MET A N 1
ATOM 1187 C CA . MET A 1 147 ? -10.438 4.218 2.450 1.00 95.62 147 MET A CA 1
ATOM 1188 C C . MET A 1 147 ? -9.568 3.006 2.817 1.00 95.62 147 MET A C 1
ATOM 1190 O O . MET A 1 147 ? -9.177 2.224 1.957 1.00 95.62 147 MET A O 1
ATOM 1194 N N . TRP A 1 148 ? -9.301 2.796 4.107 1.00 97.25 148 TRP A N 1
ATOM 1195 C CA . TRP A 1 148 ? -8.500 1.661 4.564 1.00 97.25 148 TRP A CA 1
ATOM 1196 C C . TRP A 1 148 ? -9.134 0.301 4.254 1.00 97.25 148 TRP A C 1
ATOM 1198 O O . TRP A 1 148 ? -8.421 -0.657 3.962 1.00 97.25 148 TRP A O 1
ATOM 1208 N N . GLN A 1 149 ? -10.462 0.211 4.284 1.00 97.31 149 GLN A N 1
ATOM 1209 C CA . GLN A 1 149 ? -11.198 -0.997 3.932 1.00 97.31 149 GLN A CA 1
ATOM 1210 C C . GLN A 1 149 ? -10.964 -1.410 2.476 1.00 97.31 149 GLN A C 1
ATOM 1212 O O . GLN A 1 149 ? -10.710 -2.593 2.236 1.00 97.31 149 GLN A O 1
ATOM 1217 N N . ASP A 1 150 ? -10.965 -0.460 1.539 1.00 97.19 150 ASP A N 1
ATOM 1218 C CA . ASP A 1 150 ? -10.650 -0.731 0.131 1.00 97.19 150 ASP A CA 1
ATOM 1219 C C . ASP A 1 150 ? -9.230 -1.294 -0.010 1.00 97.19 150 ASP A C 1
ATOM 1221 O O . ASP A 1 150 ? -9.017 -2.328 -0.648 1.00 97.19 150 ASP A O 1
ATOM 1225 N N . PHE A 1 151 ? -8.261 -0.682 0.677 1.00 96.69 151 PHE A N 1
ATOM 1226 C CA . PHE A 1 151 ? -6.873 -1.147 0.679 1.00 96.69 151 PHE A CA 1
ATOM 1227 C C . PHE A 1 151 ? -6.708 -2.552 1.267 1.00 96.69 151 PHE A C 1
ATOM 1229 O O . PHE A 1 151 ? -6.024 -3.398 0.684 1.00 96.69 151 PHE A O 1
ATOM 1236 N N . VAL A 1 152 ? -7.342 -2.834 2.410 1.00 96.56 152 VAL A N 1
ATOM 1237 C CA . VAL A 1 152 ? -7.309 -4.169 3.026 1.00 96.56 152 VAL A CA 1
ATOM 1238 C C . VAL A 1 152 ? -7.919 -5.199 2.085 1.00 96.56 152 VAL A C 1
ATOM 1240 O O . VAL A 1 152 ? -7.347 -6.277 1.909 1.00 96.56 152 VAL A O 1
ATOM 1243 N N . ARG A 1 153 ? -9.045 -4.870 1.441 1.00 96.62 153 ARG A N 1
ATOM 1244 C CA . ARG A 1 153 ? -9.700 -5.773 0.497 1.00 96.62 153 ARG A CA 1
ATOM 1245 C C . ARG A 1 153 ? -8.819 -6.047 -0.721 1.00 96.62 153 ARG A C 1
ATOM 1247 O O . ARG A 1 153 ? -8.669 -7.211 -1.084 1.00 96.62 153 ARG A O 1
ATOM 1254 N N . ALA A 1 154 ? -8.176 -5.026 -1.285 1.00 95.56 154 ALA A N 1
ATOM 1255 C CA . ALA A 1 154 ? -7.215 -5.200 -2.371 1.00 95.56 154 ALA A CA 1
ATOM 1256 C C . ALA A 1 154 ? -6.046 -6.110 -1.958 1.00 95.56 154 ALA A C 1
ATOM 1258 O O . ALA A 1 154 ? -5.711 -7.058 -2.667 1.00 95.56 154 ALA A O 1
ATOM 1259 N N . CYS A 1 155 ? -5.471 -5.900 -0.770 1.00 94.19 155 CYS A N 1
ATOM 1260 C CA . CYS A 1 155 ? -4.396 -6.752 -0.253 1.00 94.19 155 CYS A CA 1
ATOM 1261 C C . CYS A 1 155 ? -4.840 -8.213 -0.082 1.00 94.19 155 CYS A C 1
ATOM 1263 O O . CYS A 1 155 ? -4.076 -9.128 -0.383 1.00 94.19 155 CYS A O 1
ATOM 1265 N N . GLN A 1 156 ? -6.070 -8.451 0.382 1.00 93.81 156 GLN A N 1
ATOM 1266 C CA . GLN A 1 156 ? -6.628 -9.802 0.513 1.00 93.81 156 GLN A CA 1
ATOM 1267 C C . GLN A 1 156 ? -6.797 -10.512 -0.832 1.00 93.81 156 GLN A C 1
ATOM 1269 O O . GLN A 1 156 ? -6.740 -11.739 -0.859 1.00 93.81 156 GLN A O 1
ATOM 1274 N N . LEU A 1 157 ? -7.009 -9.774 -1.924 1.00 93.50 157 LEU A N 1
ATOM 1275 C CA . LEU A 1 157 ? -7.061 -10.323 -3.279 1.00 93.50 157 LEU A CA 1
ATOM 1276 C C . LEU A 1 157 ? -5.655 -10.618 -3.816 1.00 93.50 157 LEU A C 1
ATOM 1278 O O . LEU A 1 157 ? -5.407 -11.710 -4.317 1.00 93.50 157 LEU A O 1
ATOM 1282 N N . LEU A 1 158 ? -4.717 -9.686 -3.626 1.00 91.31 158 LEU A N 1
ATOM 1283 C CA . LEU A 1 158 ? -3.362 -9.763 -4.184 1.00 91.31 158 LEU A CA 1
ATOM 1284 C C . LEU A 1 158 ? -2.401 -10.685 -3.417 1.00 91.31 158 LEU A C 1
ATOM 1286 O O . LEU A 1 158 ? -1.375 -11.077 -3.959 1.00 91.31 158 LEU A O 1
ATOM 1290 N N . ILE A 1 159 ? -2.681 -11.020 -2.153 1.00 89.69 159 ILE A N 1
ATOM 1291 C CA . ILE A 1 159 ? -1.787 -11.838 -1.304 1.00 89.69 159 ILE A CA 1
ATOM 1292 C C . ILE A 1 159 ? -2.287 -13.297 -1.186 1.00 89.69 159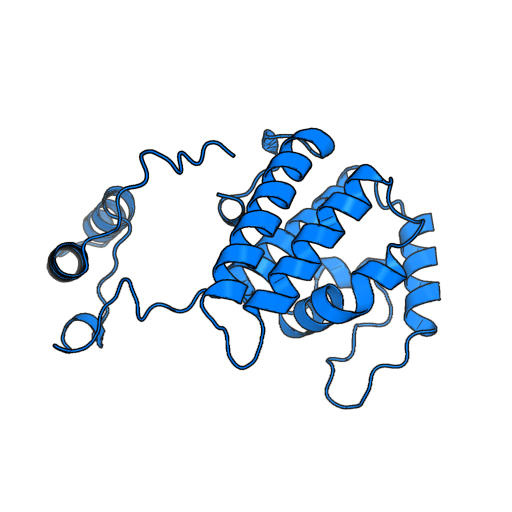 ILE A C 1
ATOM 1294 O O . ILE A 1 159 ? -1.818 -14.080 -0.352 1.00 89.69 159 ILE A O 1
ATOM 1298 N N . LYS A 1 160 ? -3.238 -13.704 -2.034 1.00 87.81 160 LYS A N 1
ATOM 1299 C CA . LYS A 1 160 ? -3.697 -15.096 -2.101 1.00 87.81 160 LYS A CA 1
ATOM 1300 C C . LYS A 1 160 ? -2.591 -16.031 -2.621 1.00 87.81 160 LYS A C 1
ATOM 1302 O O . LYS A 1 160 ? -1.742 -15.602 -3.397 1.00 87.81 160 LYS A O 1
ATOM 1307 N N . PRO A 1 161 ? -2.616 -17.329 -2.256 1.00 85.75 161 PRO A N 1
ATOM 1308 C CA . PRO A 1 161 ? -1.698 -18.324 -2.820 1.00 85.75 161 PRO A CA 1
ATOM 1309 C C . PRO A 1 161 ? -1.829 -18.498 -4.341 1.00 85.75 161 PRO A C 1
ATOM 1311 O O . PRO A 1 161 ? -0.880 -18.915 -4.996 1.00 85.75 161 PRO A O 1
ATOM 1314 N N . TYR A 1 162 ? -3.009 -18.202 -4.886 1.00 86.56 162 TYR A N 1
ATOM 1315 C CA . TYR A 1 162 ? -3.311 -18.182 -6.312 1.00 86.56 162 TYR A CA 1
ATOM 1316 C C . TYR A 1 162 ? -4.176 -16.956 -6.605 1.00 86.56 162 TYR A C 1
ATOM 1318 O O . TYR A 1 162 ? -5.033 -16.598 -5.797 1.00 86.56 162 TYR A O 1
ATOM 1326 N N . ILE A 1 163 ? -3.936 -16.315 -7.744 1.00 86.94 163 ILE A N 1
ATOM 1327 C CA . ILE A 1 163 ? -4.613 -15.086 -8.161 1.00 86.94 163 ILE A CA 1
ATOM 1328 C C . ILE A 1 163 ? -5.171 -15.330 -9.561 1.00 86.94 163 ILE A C 1
ATOM 1330 O O . ILE A 1 163 ? -4.459 -15.843 -10.426 1.00 86.94 163 ILE A O 1
ATOM 1334 N N . ILE A 1 164 ? -6.440 -14.988 -9.764 1.00 90.38 164 ILE A N 1
ATOM 1335 C CA . ILE A 1 164 ? -7.115 -15.029 -11.069 1.00 90.38 164 ILE A CA 1
ATOM 1336 C C . ILE A 1 164 ? -7.263 -13.613 -11.635 1.00 90.38 164 ILE A C 1
ATOM 1338 O O . ILE A 1 164 ? -7.076 -12.635 -10.913 1.00 90.38 164 ILE A O 1
ATOM 1342 N N . VAL A 1 165 ? -7.587 -13.488 -12.922 1.00 89.62 165 VAL A N 1
ATOM 1343 C CA . VAL A 1 165 ? -7.682 -12.180 -13.596 1.00 89.62 165 VAL A CA 1
ATOM 1344 C C . VAL A 1 165 ? -8.717 -11.287 -12.910 1.00 89.62 165 VAL A C 1
ATOM 1346 O O . VAL A 1 165 ? -8.443 -10.125 -12.634 1.00 89.62 165 VAL A O 1
ATOM 1349 N N . GLU A 1 166 ? -9.849 -11.860 -12.517 1.00 94.12 166 GLU A N 1
ATOM 1350 C CA . GLU A 1 166 ? -10.938 -11.165 -11.835 1.00 94.12 166 GLU A CA 1
ATOM 1351 C C . GLU A 1 166 ? -10.500 -10.603 -10.471 1.00 94.12 166 GLU A C 1
ATOM 1353 O O . GLU A 1 166 ? -10.926 -9.518 -10.075 1.00 94.12 166 GLU A O 1
ATOM 1358 N N . ASP A 1 167 ? -9.609 -11.306 -9.759 1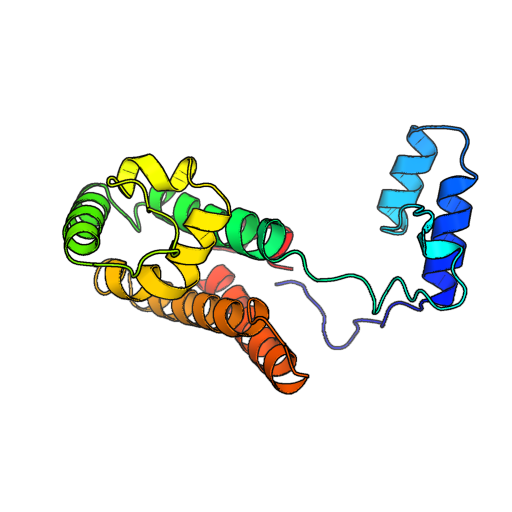.00 93.00 167 ASP A N 1
ATOM 1359 C CA . ASP A 1 167 ? -9.037 -10.813 -8.501 1.00 93.00 167 ASP A CA 1
ATOM 1360 C C . ASP A 1 167 ? -8.149 -9.586 -8.744 1.00 93.00 167 ASP A C 1
ATOM 1362 O O . ASP A 1 167 ? -8.157 -8.657 -7.936 1.00 93.00 167 ASP A O 1
ATOM 1366 N N . VAL A 1 168 ? -7.386 -9.577 -9.843 1.00 90.94 168 VAL A N 1
ATOM 1367 C CA . VAL A 1 168 ? -6.514 -8.453 -10.218 1.00 90.94 168 VAL A CA 1
ATOM 1368 C C . VAL A 1 168 ? -7.345 -7.245 -10.640 1.00 90.94 168 VAL A C 1
ATOM 1370 O O . VAL A 1 168 ? -7.068 -6.136 -10.189 1.00 90.94 168 VAL A O 1
ATOM 1373 N N . GLU A 1 169 ? -8.381 -7.448 -11.454 1.00 92.75 169 GLU A N 1
ATOM 1374 C CA . GLU A 1 169 ? -9.285 -6.381 -11.897 1.00 92.75 169 GLU A CA 1
ATOM 1375 C C . GLU A 1 169 ? -10.014 -5.724 -10.722 1.00 92.75 169 GLU A C 1
ATOM 1377 O O . GLU A 1 169 ? -10.116 -4.498 -10.644 1.00 92.75 169 GLU A O 1
ATOM 1382 N N . GLU A 1 170 ? -10.501 -6.528 -9.777 1.00 95.50 170 GLU A N 1
ATOM 1383 C CA . GLU A 1 170 ? -11.163 -6.009 -8.585 1.00 95.50 170 GLU A CA 1
ATOM 1384 C C . GLU A 1 170 ? -10.170 -5.315 -7.646 1.00 95.50 170 GLU A C 1
ATOM 1386 O O . GLU A 1 170 ? -10.440 -4.217 -7.154 1.00 95.50 170 GLU A O 1
ATOM 1391 N N . ALA A 1 171 ? -8.984 -5.897 -7.439 1.00 94.06 171 ALA A N 1
ATOM 1392 C CA . ALA A 1 171 ? -7.930 -5.254 -6.662 1.00 94.06 171 ALA A CA 1
ATOM 1393 C C . ALA A 1 171 ? -7.519 -3.905 -7.265 1.00 94.06 171 ALA A C 1
ATOM 1395 O O . ALA A 1 171 ? -7.303 -2.952 -6.520 1.00 94.06 171 ALA A O 1
ATOM 1396 N N . HIS A 1 172 ? -7.459 -3.800 -8.594 1.00 92.00 172 HIS A N 1
ATOM 1397 C CA . HIS A 1 172 ? -7.162 -2.552 -9.286 1.00 92.00 172 HIS A CA 1
ATOM 1398 C C . HIS A 1 172 ? -8.213 -1.471 -8.987 1.00 92.00 172 HIS A C 1
ATOM 1400 O O . HIS A 1 172 ? -7.850 -0.376 -8.556 1.00 92.00 172 HIS A O 1
ATOM 1406 N N . LYS A 1 173 ? -9.513 -1.787 -9.099 1.00 94.31 173 LYS A N 1
ATOM 1407 C CA . LYS A 1 173 ? -10.602 -0.847 -8.757 1.00 94.31 173 LYS A CA 1
ATOM 1408 C C . LYS A 1 173 ? -10.526 -0.382 -7.301 1.00 94.31 173 LYS A C 1
ATOM 1410 O O . LYS A 1 173 ? -10.684 0.805 -7.017 1.00 94.31 173 LYS A O 1
ATOM 1415 N N . LEU A 1 174 ? -10.255 -1.308 -6.383 1.00 96.19 174 LEU A N 1
ATOM 1416 C CA . LEU A 1 174 ? -10.126 -1.016 -4.955 1.00 96.19 174 LEU A CA 1
ATOM 1417 C C . LEU A 1 174 ? -8.907 -0.136 -4.653 1.00 96.19 174 LEU A C 1
ATOM 1419 O O . LEU A 1 174 ? -9.022 0.814 -3.884 1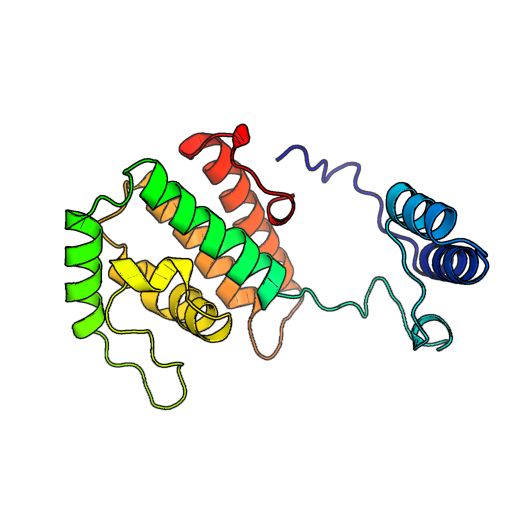.00 96.19 174 LEU A O 1
ATOM 1423 N N . LEU A 1 175 ? -7.752 -0.403 -5.272 1.00 93.56 175 LEU A N 1
ATOM 1424 C CA . LEU A 1 175 ? -6.556 0.432 -5.115 1.00 93.56 175 LEU A CA 1
ATOM 1425 C C . LEU A 1 175 ? -6.756 1.829 -5.705 1.00 93.56 175 LEU A C 1
ATOM 1427 O O . LEU A 1 175 ? -6.323 2.808 -5.100 1.00 93.56 175 LEU A O 1
ATOM 1431 N N . LYS A 1 176 ? -7.467 1.944 -6.831 1.00 91.75 176 LYS A N 1
ATOM 1432 C CA . LYS A 1 176 ? -7.841 3.237 -7.410 1.00 91.75 176 LYS A CA 1
ATOM 1433 C C . LYS A 1 176 ? -8.732 4.037 -6.459 1.00 91.75 176 LYS A C 1
ATOM 1435 O O . LYS A 1 176 ? -8.395 5.172 -6.125 1.00 91.75 176 LYS A O 1
ATOM 1440 N N . SER A 1 177 ? -9.802 3.420 -5.948 1.00 94.12 177 SER A N 1
ATOM 1441 C CA . SER A 1 177 ? -10.677 4.025 -4.931 1.00 94.12 177 SER A CA 1
ATOM 1442 C C . SER A 1 177 ? -9.889 4.438 -3.684 1.00 94.12 177 SER A C 1
ATOM 1444 O O . SER A 1 177 ? -10.042 5.557 -3.188 1.00 94.12 177 SER A O 1
ATOM 1446 N N . PHE A 1 178 ? -8.989 3.575 -3.202 1.00 94.94 178 PHE A N 1
ATOM 1447 C CA . PHE A 1 178 ? -8.099 3.887 -2.089 1.00 94.94 178 PHE A CA 1
ATOM 1448 C C . PHE A 1 178 ? -7.251 5.129 -2.376 1.00 94.94 178 PHE A C 1
ATOM 1450 O O . PHE A 1 178 ? -7.258 6.043 -1.559 1.00 94.94 178 PHE A O 1
ATOM 1457 N N . ASN A 1 179 ? -6.566 5.194 -3.520 1.00 92.25 179 ASN A N 1
ATOM 1458 C CA . ASN A 1 179 ? -5.676 6.302 -3.876 1.00 92.25 179 ASN A CA 1
ATOM 1459 C C . ASN A 1 179 ? -6.439 7.628 -4.025 1.00 92.25 179 ASN A C 1
ATOM 1461 O O . ASN A 1 179 ? -6.011 8.654 -3.499 1.00 92.25 179 ASN A O 1
ATOM 1465 N N . GLU A 1 180 ? -7.602 7.615 -4.681 1.00 91.44 180 GLU A N 1
ATOM 1466 C CA . GLU A 1 180 ? -8.454 8.803 -4.808 1.00 91.44 180 GLU A CA 1
ATOM 1467 C C . GLU A 1 180 ? -8.946 9.305 -3.446 1.00 91.44 180 GLU A C 1
ATOM 1469 O O . GLU A 1 180 ? -8.962 10.510 -3.182 1.00 91.44 180 GLU A O 1
ATOM 1474 N N . ASN A 1 181 ? -9.354 8.393 -2.562 1.00 93.06 181 ASN A N 1
ATOM 1475 C CA . ASN A 1 181 ? -9.784 8.750 -1.214 1.00 93.06 181 ASN A CA 1
ATOM 1476 C C . ASN A 1 181 ? -8.604 9.178 -0.335 1.00 93.06 181 ASN A C 1
ATOM 1478 O O . ASN A 1 181 ? -8.756 10.095 0.469 1.00 93.06 181 ASN A O 1
ATOM 1482 N N . PHE A 1 182 ? -7.427 8.583 -0.515 1.00 93.44 182 PHE A N 1
ATOM 1483 C CA . PHE A 1 182 ? -6.200 8.970 0.172 1.00 93.44 182 PHE A CA 1
ATOM 1484 C C . PHE A 1 182 ? -5.840 10.420 -0.139 1.00 93.44 182 PHE A C 1
ATOM 1486 O O . PHE A 1 182 ? -5.643 11.213 0.779 1.00 93.44 182 PHE A O 1
ATOM 1493 N N . GLU A 1 183 ? -5.853 10.810 -1.412 1.00 92.12 183 GLU A N 1
ATOM 1494 C CA . GLU A 1 183 ? -5.605 12.197 -1.812 1.00 92.12 183 GLU A CA 1
ATOM 1495 C C . GLU A 1 183 ? -6.632 13.172 -1.237 1.00 92.12 183 GLU A C 1
ATOM 1497 O O . GLU A 1 183 ? -6.255 14.235 -0.747 1.00 92.12 183 GLU A O 1
ATOM 1502 N N . LYS A 1 184 ? -7.920 12.807 -1.254 1.00 91.94 184 LYS A N 1
ATOM 1503 C CA . LYS A 1 184 ? -9.005 13.652 -0.727 1.00 91.94 184 LYS A CA 1
ATOM 1504 C C . LYS A 1 184 ? -8.936 13.828 0.790 1.00 91.94 184 LYS A C 1
ATOM 1506 O O . LYS A 1 184 ? -9.245 14.903 1.293 1.00 91.94 184 LYS A O 1
ATOM 1511 N N . VAL A 1 185 ? -8.599 12.764 1.517 1.00 92.88 185 VAL A N 1
ATOM 1512 C CA . VAL A 1 185 ? -8.702 12.709 2.982 1.00 92.88 185 VAL A CA 1
ATOM 1513 C C . VAL A 1 185 ? -7.395 13.110 3.667 1.00 92.88 185 VAL A C 1
ATOM 1515 O O . VAL A 1 185 ? -7.427 13.763 4.706 1.00 92.88 185 VAL A O 1
ATOM 1518 N N . ILE A 1 186 ? -6.250 12.711 3.113 1.00 91.25 186 ILE A N 1
ATOM 1519 C CA . ILE A 1 186 ? -4.926 12.925 3.714 1.00 91.25 186 ILE A CA 1
ATOM 1520 C C . ILE A 1 186 ? -4.166 14.058 3.020 1.00 91.25 186 ILE A C 1
ATOM 1522 O O . ILE A 1 186 ? -3.428 14.785 3.684 1.00 91.25 186 ILE A O 1
ATOM 1526 N N . GLY A 1 187 ? -4.359 14.219 1.712 1.00 89.38 187 GLY A N 1
ATOM 1527 C CA . GLY A 1 187 ? -3.716 15.254 0.909 1.00 89.38 187 GLY A CA 1
ATOM 1528 C C . GLY A 1 187 ? -2.735 14.691 -0.129 1.00 89.38 187 GLY A C 1
ATOM 1529 O O . GLY A 1 187 ? -2.078 13.670 0.106 1.00 89.38 187 GLY A O 1
ATOM 1530 N N . PRO A 1 188 ? -2.598 15.360 -1.288 1.00 86.56 188 PRO A N 1
ATOM 1531 C CA . PRO A 1 188 ? -1.752 14.894 -2.388 1.00 86.56 188 PRO A CA 1
ATOM 1532 C C . PRO A 1 188 ? -0.253 14.939 -2.059 1.00 86.56 188 PRO A C 1
ATOM 1534 O O . PRO A 1 188 ? 0.513 14.131 -2.574 1.00 86.56 188 PRO A O 1
ATOM 1537 N N . ASP A 1 189 ? 0.182 15.821 -1.154 1.00 87.12 189 ASP A N 1
ATOM 1538 C CA . ASP A 1 189 ? 1.584 15.957 -0.733 1.00 87.12 189 ASP A CA 1
ATOM 1539 C C . ASP A 1 189 ? 2.101 14.753 0.076 1.00 87.12 189 ASP A C 1
ATOM 1541 O O . ASP A 1 189 ? 3.304 14.624 0.311 1.00 87.12 189 ASP A O 1
ATOM 1545 N N . LYS A 1 190 ? 1.195 13.878 0.527 1.00 85.81 190 LYS A N 1
ATOM 1546 C CA . LYS A 1 190 ? 1.508 12.668 1.300 1.00 85.81 190 LYS A CA 1
ATOM 1547 C C . LYS A 1 190 ? 1.486 11.385 0.474 1.00 85.81 190 LYS A C 1
ATOM 1549 O O . LYS A 1 190 ? 1.774 10.318 1.028 1.00 85.81 190 LYS A O 1
ATOM 1554 N N . CYS A 1 191 ? 1.151 11.474 -0.812 1.00 82.88 191 CYS A N 1
ATOM 1555 C CA . CYS A 1 191 ? 1.202 10.333 -1.717 1.00 82.88 191 CYS A CA 1
ATOM 1556 C C . CYS A 1 191 ? 2.651 9.883 -1.912 1.00 82.88 191 CYS A C 1
ATOM 1558 O O . CYS A 1 191 ? 3.571 10.696 -2.015 1.00 82.88 191 CYS A O 1
ATOM 1560 N N . VAL A 1 192 ? 2.861 8.570 -1.916 1.00 82.19 192 VAL A N 1
ATOM 1561 C CA . VAL A 1 192 ? 4.180 7.964 -2.135 1.00 82.19 192 VAL A CA 1
ATOM 1562 C C . VAL A 1 192 ? 4.237 7.320 -3.516 1.00 82.19 192 VAL A C 1
ATOM 1564 O O . VAL A 1 192 ? 3.190 6.950 -4.036 1.00 82.19 192 VAL A O 1
ATOM 1567 N N . PRO A 1 193 ? 5.438 7.084 -4.080 1.00 77.50 193 PRO A N 1
ATOM 1568 C CA . PRO A 1 193 ? 5.601 6.383 -5.356 1.00 77.50 193 PRO A CA 1
ATOM 1569 C C . PRO A 1 193 ? 4.807 5.074 -5.475 1.00 77.50 193 PRO A C 1
ATOM 1571 O O . PRO A 1 193 ? 4.328 4.756 -6.548 1.00 77.50 193 PRO A O 1
ATOM 1574 N N . ASN A 1 194 ? 4.609 4.349 -4.369 1.00 80.62 194 ASN A N 1
ATOM 1575 C CA . ASN A 1 194 ? 3.848 3.093 -4.342 1.00 80.62 194 ASN A CA 1
ATOM 1576 C C . ASN A 1 194 ? 2.313 3.269 -4.431 1.00 80.62 194 ASN A C 1
ATOM 1578 O O . ASN A 1 194 ? 1.594 2.277 -4.349 1.00 80.62 194 ASN A O 1
ATOM 1582 N N . MET A 1 195 ? 1.815 4.507 -4.499 1.00 75.94 195 MET A N 1
ATOM 1583 C CA . MET A 1 195 ? 0.398 4.869 -4.682 1.00 75.94 195 MET A CA 1
ATOM 1584 C C . MET A 1 195 ? 0.117 5.404 -6.100 1.00 75.94 195 MET A C 1
ATOM 1586 O O . MET A 1 195 ? -0.988 5.877 -6.364 1.00 75.94 195 MET A O 1
ATOM 1590 N N . HIS A 1 196 ? 1.114 5.346 -6.988 1.00 60.97 196 HIS A N 1
ATOM 1591 C CA . HIS A 1 196 ? 1.001 5.618 -8.419 1.00 60.97 196 HIS A CA 1
ATOM 1592 C C . HIS A 1 196 ? 1.065 4.299 -9.184 1.00 60.97 196 HIS A C 1
ATOM 1594 O O . HIS A 1 196 ? 0.310 4.188 -10.168 1.00 60.97 196 HIS A O 1
#

Nearest PDB structures (foldseek):
  8ucp-assembly1_A  TM=2.011E-01  e=3.343E+00  Homo sapiens

Solvent-accessible surface area (backbone atoms only — not comparable to full-atom values): 11291 Å² total; per-residue (Å²): 106,94,67,57,74,90,77,60,74,81,76,56,48,67,58,51,44,53,48,13,53,53,36,61,69,48,91,45,73,66,56,35,53,47,45,30,68,78,67,72,43,70,59,55,81,60,65,72,41,95,84,54,41,75,66,77,70,55,74,83,56,57,50,58,38,45,31,62,34,45,50,43,47,54,56,52,46,32,50,75,68,56,57,44,36,72,70,49,31,54,50,30,31,56,49,50,74,71,61,82,76,62,93,88,58,54,82,65,67,89,40,55,74,73,30,65,89,69,58,50,53,62,35,38,48,42,35,51,65,74,40,41,70,69,45,45,53,91,54,44,59,68,70,60,45,53,30,48,48,30,42,33,52,20,48,55,37,74,70,43,99,68,74,56,70,69,40,52,56,50,24,48,54,25,44,49,53,20,41,54,41,41,35,74,74,76,33,69,92,72,65,51,83,71,63,96